Protein AF-A0A382U7S3-F1 (afdb_monomer)

Nearest PDB structures (foldseek):
  6rsx-assembly1_A  TM=4.995E-01  e=5.024E-12  Euglena gracilis
  5kjy-assembly1_A  TM=8.146E-01  e=6.725E-08  Homo sapiens
  6hq4-assembly1_B  TM=8.603E-01  e=7.233E-07  Bdellovibrio bacteriovorus HD100
  6hq3-assembly1_A  TM=8.824E-01  e=2.974E-06  Bdellovibrio bacteriovorus HD100
  7fcv-assembly1_D  TM=6.980E-01  e=2.084E-07  Arabidopsis thaliana

Foldseek 3Di:
DDDDDDDDDPPPPPDDDDDDPDDDDDDDDDDPVVVVVVVLVLLLVLQLVLQCVVVVLQADPVQVVDVVSVVVSSVLSNVLSPADWDKDAAFDWDAAFQAWLFWKKAWSAAKKWKWADDPPDIDTWEMEGHSDIPSLCCLQVVGTHRIIITTHHITTIGTGGSVSVNVSCVVRQCDDVVDDHLVNQLVVQLLQQCQAPVRHHPHHPVVSSSLSNQWDKDKDAAFDKDKLAPDPFQKKKTFNDLQQKWKDQPPDIGSPGPGRIPSVCSVDPDDDRTIMIGTHHTGIITIDTDDPPPD

Organism: NCBI:txid408172

Mean predicted aligned error: 10.6 Å

Solvent-accessible surface area (backbone atoms only — not comparable to full-atom values): 16697 Å² total; per-residue (Å²): 131,87,87,84,94,82,86,79,76,87,81,80,84,78,87,86,86,80,92,84,92,74,82,87,91,88,78,96,69,91,78,70,52,64,59,54,53,54,51,50,49,53,50,36,53,45,34,37,52,31,46,49,53,51,55,52,74,60,50,60,75,76,58,62,74,39,63,67,58,44,52,50,51,53,52,51,36,49,61,56,39,71,40,58,71,44,83,42,57,54,72,37,72,80,43,50,52,70,36,82,32,65,36,26,37,36,26,58,33,44,35,30,40,34,32,38,68,65,98,88,50,76,44,78,59,38,45,40,39,56,54,34,74,44,52,54,66,18,25,66,68,77,32,50,28,84,39,30,32,27,25,68,35,64,23,35,31,36,44,33,48,15,68,61,54,39,50,54,30,42,75,72,52,34,36,40,90,99,57,85,13,54,55,54,45,19,62,68,37,38,64,32,42,53,59,30,87,90,45,12,59,90,39,53,48,66,56,43,44,50,51,23,58,69,36,42,80,43,79,41,50,59,70,40,72,50,56,47,79,77,66,95,54,46,27,36,35,36,30,64,57,24,84,36,37,30,43,34,47,87,98,43,76,46,57,88,44,84,62,42,65,40,22,67,65,58,78,47,102,60,86,82,78,82,46,34,43,35,29,69,40,75,49,63,31,35,39,35,75,52,77,66,103,78,126

Radius of gyration: 24.85 Å; Cα contacts (8 Å, |Δi|>4): 520; chains: 1; bounding box: 55×60×89 Å

InterPro domains:
  IPR000595 Cyclic nucleotide-binding domain [PF00027] (89-168)
  IPR000595 Cyclic nucleotide-binding domain [PS50042] (64-168)
  IPR000595 Cyclic nucleotide-binding domain [cd00038] (84-168)
  IPR014710 RmlC-like jelly roll fold [G3DSA:2.60.120.10] (54-173)
  IPR018490 Cyclic nucleotide-binding domain superfamily [SSF51206] (51-168)

Structure (mmCIF, N/CA/C/O backbone):
data_AF-A0A382U7S3-F1
#
_entry.id   AF-A0A382U7S3-F1
#
loop_
_atom_site.group_PDB
_atom_site.id
_atom_site.type_symbol
_atom_site.label_atom_id
_atom_site.label_alt_id
_atom_site.label_comp_id
_atom_site.label_asym_id
_atom_site.label_entity_id
_atom_site.label_seq_id
_atom_site.pdbx_PDB_ins_code
_atom_site.Cartn_x
_atom_site.Cartn_y
_atom_site.Cartn_z
_atom_site.occupancy
_atom_site.B_iso_or_equiv
_atom_site.auth_seq_id
_atom_site.auth_comp_id
_atom_site.auth_asym_id
_atom_site.auth_atom_id
_atom_site.pdbx_PDB_model_num
ATOM 1 N N . ALA A 1 1 ? 3.724 36.747 54.466 1.00 35.62 1 ALA A N 1
ATOM 2 C CA . ALA A 1 1 ? 4.827 35.850 54.070 1.00 35.62 1 ALA A CA 1
ATOM 3 C C . ALA A 1 1 ? 4.423 34.450 54.527 1.00 35.62 1 ALA A C 1
ATOM 5 O O . ALA A 1 1 ? 4.195 34.295 55.716 1.00 35.62 1 ALA A O 1
ATOM 6 N N . HIS A 1 2 ? 3.994 33.530 53.647 1.00 31.41 2 HIS A N 1
ATOM 7 C CA . HIS A 1 2 ? 4.845 32.704 52.758 1.00 31.41 2 HIS A CA 1
ATOM 8 C C . HIS A 1 2 ? 5.973 32.074 53.591 1.00 31.41 2 HIS A C 1
ATOM 10 O O . HIS A 1 2 ? 6.706 32.814 54.231 1.00 31.41 2 HIS A O 1
ATOM 16 N N . ILE A 1 3 ? 6.168 30.759 53.693 1.00 31.80 3 ILE A N 1
ATOM 17 C CA . ILE A 1 3 ? 6.189 29.650 52.715 1.00 31.80 3 ILE A CA 1
ATOM 18 C C . ILE A 1 3 ? 6.005 28.346 53.572 1.00 31.80 3 ILE A C 1
ATOM 20 O O . ILE A 1 3 ? 6.075 28.434 54.791 1.00 31.80 3 ILE A O 1
ATOM 24 N N . ASN A 1 4 ? 5.743 27.123 53.103 1.00 27.47 4 ASN A N 1
ATOM 25 C CA . ASN A 1 4 ? 6.462 26.426 52.047 1.00 27.47 4 ASN A CA 1
ATOM 26 C C . ASN A 1 4 ? 5.702 25.196 51.526 1.00 27.47 4 ASN A C 1
ATOM 28 O O . ASN A 1 4 ? 5.016 24.510 52.277 1.00 27.47 4 ASN A O 1
ATOM 32 N N . ARG A 1 5 ? 5.818 24.972 50.215 1.00 36.88 5 ARG A N 1
ATOM 33 C CA . ARG A 1 5 ? 4.993 24.082 49.385 1.00 36.88 5 ARG A CA 1
ATOM 34 C C . ARG A 1 5 ? 5.849 22.966 48.778 1.00 36.88 5 ARG A C 1
ATOM 36 O O . ARG A 1 5 ? 5.730 22.671 47.597 1.00 36.88 5 ARG A O 1
ATOM 43 N N . GLU A 1 6 ? 6.714 22.375 49.591 1.00 40.88 6 GLU A N 1
ATOM 44 C CA . GLU A 1 6 ? 7.598 21.269 49.218 1.00 40.88 6 GLU A CA 1
ATOM 45 C C . GLU A 1 6 ? 7.589 20.259 50.363 1.00 40.88 6 GLU A C 1
ATOM 47 O O . GLU A 1 6 ? 8.219 20.495 51.384 1.00 40.88 6 GLU A O 1
ATOM 52 N N . HIS A 1 7 ? 6.754 19.225 50.230 1.00 35.81 7 HIS A N 1
ATOM 53 C CA . HIS A 1 7 ? 6.863 17.884 50.831 1.00 35.81 7 HIS A CA 1
ATOM 54 C C . HIS A 1 7 ? 5.531 17.148 50.627 1.00 35.81 7 HIS A C 1
ATOM 56 O O . HIS A 1 7 ? 4.827 16.802 51.573 1.00 35.81 7 HIS A O 1
ATOM 62 N N . LEU A 1 8 ? 5.155 16.943 49.363 1.00 36.44 8 LEU A N 1
ATOM 63 C CA . LEU A 1 8 ? 4.236 15.864 49.018 1.00 36.44 8 LEU A CA 1
ATOM 64 C C . LEU A 1 8 ? 5.058 14.823 48.274 1.00 36.44 8 LEU A C 1
ATOM 66 O O . LEU A 1 8 ? 5.514 15.049 47.157 1.00 36.44 8 LEU A O 1
ATOM 70 N N . GLU A 1 9 ? 5.311 13.742 48.999 1.00 34.84 9 GLU A N 1
ATOM 71 C CA . GLU A 1 9 ? 5.989 12.531 48.569 1.00 34.84 9 GLU A CA 1
ATOM 72 C C . GLU A 1 9 ? 5.282 11.938 47.343 1.00 34.84 9 GLU A C 1
ATOM 74 O O . GLU A 1 9 ? 4.070 11.725 47.323 1.00 34.84 9 GLU A O 1
ATOM 79 N N . GLU A 1 10 ? 6.072 11.675 46.309 1.00 34.41 10 GLU A N 1
ATOM 80 C CA . GLU A 1 10 ? 5.656 11.214 44.983 1.00 34.41 10 GLU A CA 1
ATOM 81 C C . GLU A 1 10 ? 5.444 9.682 44.928 1.00 34.41 10 GLU A C 1
ATOM 83 O O . GLU A 1 10 ? 5.383 9.090 43.856 1.00 34.41 10 GLU A O 1
ATOM 88 N N . GLU A 1 11 ? 5.290 9.021 46.083 1.00 34.06 11 GLU A N 1
ATOM 89 C CA . GLU A 1 11 ? 5.144 7.556 46.197 1.00 34.06 11 GLU A CA 1
ATOM 90 C C . GLU A 1 11 ? 3.697 7.067 46.415 1.00 34.06 11 GLU A C 1
ATOM 92 O O . GLU A 1 11 ? 3.460 5.872 46.569 1.00 34.06 11 GLU A O 1
ATOM 97 N N . ALA A 1 12 ? 2.689 7.944 46.345 1.00 31.67 12 ALA A N 1
ATOM 98 C CA . ALA A 1 12 ? 1.283 7.572 46.576 1.00 31.67 12 ALA A CA 1
ATOM 99 C C . ALA A 1 12 ? 0.350 7.740 45.356 1.00 31.67 12 ALA A C 1
ATOM 101 O O . ALA A 1 12 ? -0.859 7.891 45.524 1.00 31.67 12 ALA A O 1
ATOM 102 N N . THR A 1 13 ? 0.878 7.683 44.124 1.00 32.31 13 THR A N 1
ATOM 103 C CA . THR A 1 13 ? 0.053 7.713 42.887 1.00 32.31 13 THR A CA 1
ATOM 104 C C . THR A 1 13 ? 0.242 6.475 42.000 1.00 32.31 13 THR A C 1
ATOM 106 O O . THR A 1 13 ? -0.048 6.493 40.807 1.00 32.31 13 THR A O 1
ATOM 109 N N . VAL A 1 14 ? 0.699 5.361 42.576 1.00 37.59 14 VAL A N 1
ATOM 110 C CA . VAL A 1 14 ? 0.856 4.081 41.868 1.00 37.59 14 VAL A CA 1
ATOM 111 C C . VAL A 1 14 ? 0.237 2.966 42.706 1.00 37.59 14 VAL A C 1
ATOM 113 O O . VAL A 1 14 ? 0.972 2.221 43.330 1.00 37.59 14 VAL A O 1
ATOM 116 N N . LEU A 1 15 ? -1.103 2.861 42.762 1.00 32.75 15 LEU A N 1
ATOM 117 C CA . LEU A 1 15 ? -1.794 1.581 43.037 1.00 32.75 15 LEU A CA 1
ATOM 118 C C . LEU A 1 15 ? -3.339 1.609 42.913 1.00 32.75 15 LEU A C 1
ATOM 120 O O . LEU A 1 15 ? -4.023 0.980 43.709 1.00 32.75 15 LEU A O 1
ATOM 124 N N . VAL A 1 16 ? -3.950 2.293 41.938 1.00 30.59 16 VAL A N 1
ATOM 125 C CA . VAL A 1 16 ? -5.399 2.098 41.671 1.00 30.59 16 VAL A CA 1
ATOM 126 C C . VAL A 1 16 ? -5.677 2.150 40.168 1.00 30.59 16 VAL A C 1
ATOM 128 O O . VAL A 1 16 ? -6.296 3.074 39.655 1.00 30.59 16 VAL A O 1
ATOM 131 N N . GLY A 1 17 ? -5.151 1.173 39.431 1.00 32.50 17 GLY A N 1
ATOM 132 C CA . GLY A 1 17 ? -5.353 1.077 37.979 1.00 32.50 17 GLY A CA 1
ATOM 133 C C . GLY A 1 17 ? -5.391 -0.345 37.431 1.00 32.50 17 GLY A C 1
ATOM 134 O O . GLY A 1 17 ? -5.394 -0.532 36.220 1.00 32.50 17 GLY A O 1
ATOM 135 N N . GLN A 1 18 ? -5.410 -1.359 38.295 1.00 34.97 18 GLN A N 1
ATOM 136 C CA . GLN A 1 18 ? -5.522 -2.751 37.881 1.00 34.97 18 GLN A CA 1
ATOM 137 C C . GLN A 1 18 ? -6.557 -3.444 38.763 1.00 34.97 18 GLN A C 1
ATOM 139 O O . GLN A 1 18 ? -6.599 -3.215 39.966 1.00 34.97 18 GLN A O 1
ATOM 144 N N . VAL A 1 19 ? -7.368 -4.296 38.133 1.00 34.31 19 VAL A N 1
ATOM 145 C CA . VAL A 1 19 ? -8.498 -5.066 38.684 1.00 34.31 19 VAL A CA 1
ATOM 146 C C . VAL A 1 19 ? -9.863 -4.352 38.659 1.00 34.31 19 VAL A C 1
ATOM 148 O O . VAL A 1 19 ? -10.413 -3.996 39.692 1.00 34.31 19 VAL A O 1
ATOM 151 N N . ALA A 1 20 ? -10.445 -4.215 37.458 1.00 28.02 20 ALA A N 1
ATOM 152 C CA . ALA A 1 20 ? -11.882 -4.436 37.204 1.00 28.02 20 ALA A CA 1
ATOM 153 C C . ALA A 1 20 ? -12.189 -4.368 35.691 1.00 28.02 20 ALA A C 1
ATOM 155 O O . ALA A 1 20 ? -12.801 -3.421 35.210 1.00 28.02 20 ALA A O 1
ATOM 156 N N . PHE A 1 21 ? -11.773 -5.378 34.923 1.00 31.98 21 PHE A N 1
ATOM 157 C CA . PHE A 1 21 ? -12.364 -5.649 33.604 1.00 31.98 21 PHE A CA 1
ATOM 158 C C . PHE A 1 21 ? -12.802 -7.113 33.566 1.00 31.98 21 PHE A C 1
ATOM 160 O O . PHE A 1 21 ? -12.206 -7.972 32.927 1.00 31.98 21 PHE A O 1
ATOM 167 N N . ALA A 1 22 ? -13.825 -7.402 34.363 1.00 31.61 22 ALA A N 1
ATOM 168 C CA . ALA A 1 22 ? -14.571 -8.645 34.315 1.00 31.61 22 ALA A CA 1
ATOM 169 C C . ALA A 1 22 ? -16.038 -8.323 34.616 1.00 31.61 22 ALA A C 1
ATOM 171 O O . ALA A 1 22 ? -16.354 -7.865 35.709 1.00 31.61 22 ALA A O 1
ATOM 172 N N . GLY A 1 23 ? -16.916 -8.587 33.648 1.00 26.08 23 GLY A N 1
ATOM 173 C CA . GLY A 1 23 ? -18.343 -8.800 33.889 1.00 26.08 23 GLY A CA 1
ATOM 174 C C . GLY A 1 23 ? -19.236 -7.557 33.966 1.00 26.08 23 GLY A C 1
ATOM 175 O O . GLY A 1 23 ? -19.157 -6.760 34.889 1.00 26.08 23 GLY A O 1
ATOM 176 N N . SER A 1 24 ? -20.137 -7.477 32.987 1.00 38.12 24 SER A N 1
ATOM 177 C CA . SER A 1 24 ? -21.502 -6.935 33.002 1.00 38.12 24 SER A CA 1
ATOM 178 C C . SER A 1 24 ? -21.987 -5.989 34.118 1.00 38.12 24 SER A C 1
ATOM 180 O O . SER A 1 24 ? -22.013 -6.321 35.298 1.00 38.12 24 SER A O 1
ATOM 182 N N . ALA A 1 25 ? -22.665 -4.945 33.618 1.00 41.03 25 ALA A N 1
ATOM 183 C CA . ALA A 1 25 ? -23.774 -4.175 34.198 1.00 41.03 25 ALA A CA 1
ATOM 184 C C . ALA A 1 25 ? -23.445 -2.945 35.070 1.00 41.03 25 ALA A C 1
ATOM 186 O O . ALA A 1 25 ? -22.944 -3.070 36.184 1.00 41.03 25 ALA A O 1
ATOM 187 N N . ARG A 1 26 ? -23.845 -1.766 34.546 1.00 36.34 26 ARG A N 1
ATOM 188 C CA . ARG A 1 26 ? -24.319 -0.498 35.178 1.00 36.34 26 ARG A CA 1
ATOM 189 C C . ARG A 1 26 ? -24.210 0.604 34.104 1.00 36.34 26 ARG A C 1
ATOM 191 O O . ARG A 1 26 ? -23.173 0.678 33.466 1.00 36.34 26 ARG A O 1
ATOM 198 N N . ASN A 1 27 ? -25.133 1.516 33.798 1.00 36.72 27 ASN A N 1
ATOM 199 C CA . ASN A 1 27 ? -26.487 1.914 34.212 1.00 36.72 27 ASN A CA 1
ATOM 200 C C . ASN A 1 27 ? -26.996 2.812 33.052 1.00 36.72 27 ASN A C 1
ATOM 202 O O . ASN A 1 27 ? -26.239 3.635 32.555 1.00 36.72 27 ASN A O 1
ATOM 206 N N . LEU A 1 28 ? -28.170 2.590 32.457 1.00 45.38 28 LEU A N 1
ATOM 207 C CA . LEU A 1 28 ? -29.436 3.282 32.757 1.00 45.38 28 LEU A CA 1
ATOM 208 C C . LEU A 1 28 ? -29.327 4.786 33.105 1.00 45.38 28 LEU A C 1
ATOM 210 O O . LEU A 1 28 ? -29.390 5.169 34.270 1.00 45.38 28 LEU A O 1
ATOM 214 N N . SER A 1 29 ? -29.296 5.631 32.071 1.00 34.16 29 SER A N 1
ATOM 215 C CA . SER A 1 29 ? -29.902 6.973 32.065 1.00 34.16 29 SER A CA 1
ATOM 216 C C . SER A 1 29 ? -30.288 7.355 30.624 1.00 34.16 29 SER A C 1
ATOM 218 O O . SER A 1 29 ? -29.463 7.456 29.719 1.00 34.16 29 SER A O 1
ATOM 220 N N . GLY A 1 30 ? -31.597 7.441 30.375 1.00 45.03 30 GLY A N 1
ATOM 221 C CA . GLY A 1 30 ? -32.189 7.525 29.040 1.00 45.03 30 GLY A CA 1
ATOM 222 C C . GLY A 1 30 ? -32.220 8.939 28.460 1.00 45.03 30 GLY A C 1
ATOM 223 O O . GLY A 1 30 ? -32.598 9.884 29.146 1.00 45.03 30 GLY A O 1
ATOM 224 N N . SER A 1 31 ? -31.843 9.036 27.177 1.00 38.81 31 SER A N 1
ATOM 225 C CA . SER A 1 31 ? -32.324 9.952 26.110 1.00 38.81 31 SER A CA 1
ATOM 226 C C . SER A 1 31 ? -31.216 10.481 25.184 1.00 38.81 31 SER A C 1
ATOM 228 O O . SER A 1 31 ? -31.475 10.650 23.998 1.00 38.81 31 SER A O 1
ATOM 230 N N . GLN A 1 32 ? -29.964 10.616 25.642 1.00 43.03 32 GLN A N 1
ATOM 231 C CA . GLN A 1 32 ? -28.799 10.872 24.758 1.00 43.03 32 GLN A CA 1
ATOM 232 C C . GLN A 1 32 ? -28.025 9.601 24.372 1.00 43.03 32 GLN A C 1
ATOM 234 O O . GLN A 1 32 ? -27.322 9.547 23.364 1.00 43.03 32 GLN A O 1
ATOM 239 N N . VAL A 1 33 ? -28.219 8.550 25.159 1.00 43.44 33 VAL A N 1
ATOM 240 C CA . VAL A 1 33 ? -27.485 7.288 25.097 1.00 43.44 33 VAL A CA 1
ATOM 241 C C . VAL A 1 33 ? -27.883 6.433 23.878 1.00 43.44 33 VAL A C 1
ATOM 243 O O . VAL A 1 33 ? -27.044 5.763 23.284 1.00 43.44 33 VAL A O 1
ATOM 246 N N . GLY A 1 34 ? -29.136 6.529 23.415 1.00 39.28 34 GLY A N 1
ATOM 247 C CA . GLY A 1 34 ? -29.616 5.779 22.245 1.00 39.28 34 GLY A CA 1
ATOM 248 C C . GLY A 1 34 ? -28.959 6.193 20.923 1.00 39.28 34 GLY A C 1
ATOM 249 O O . GLY A 1 34 ? -28.699 5.343 20.078 1.00 39.28 34 GLY A O 1
ATOM 250 N N . ASN A 1 35 ? -28.630 7.480 20.759 1.00 48.97 35 ASN A N 1
ATOM 251 C CA . ASN A 1 35 ? -28.023 7.981 19.522 1.00 48.97 35 ASN A CA 1
ATOM 252 C C . ASN A 1 35 ? -26.515 7.685 19.466 1.00 48.97 35 ASN A C 1
ATOM 254 O O . ASN A 1 35 ? -25.982 7.367 18.406 1.00 48.97 35 ASN A O 1
ATOM 258 N N . GLN A 1 36 ? -25.832 7.723 20.617 1.00 51.66 36 GLN A N 1
ATOM 259 C CA . GLN A 1 36 ? -24.422 7.338 20.724 1.00 51.66 36 GLN A CA 1
ATOM 260 C C . GLN A 1 36 ? -24.222 5.835 20.511 1.00 51.66 36 GLN A C 1
ATOM 262 O O . GLN A 1 36 ? -23.324 5.467 19.759 1.00 51.66 36 GLN A O 1
ATOM 267 N N . TYR A 1 37 ? -25.081 4.973 21.073 1.00 56.84 37 TYR A N 1
ATOM 268 C CA . TYR A 1 37 ? -25.014 3.530 20.808 1.00 56.84 37 TYR A CA 1
ATOM 269 C C . TYR A 1 37 ? -25.336 3.186 19.352 1.00 56.84 37 TYR A C 1
ATOM 271 O O . TYR A 1 37 ? -24.592 2.423 18.747 1.00 56.84 37 TYR A O 1
ATOM 279 N N . ALA A 1 38 ? -26.370 3.792 18.757 1.00 63.34 38 ALA A N 1
ATOM 280 C CA . ALA A 1 38 ? -26.697 3.569 17.346 1.00 63.34 38 ALA A CA 1
ATOM 281 C C . ALA A 1 38 ? -25.573 4.039 16.405 1.00 63.34 38 ALA A C 1
ATOM 283 O O . ALA A 1 38 ? -25.224 3.352 15.450 1.00 63.34 38 ALA A O 1
ATOM 284 N N . THR A 1 39 ? -24.961 5.191 16.693 1.00 62.72 39 THR A N 1
ATOM 285 C CA . THR A 1 39 ? -23.848 5.726 15.894 1.00 62.72 39 THR A CA 1
ATOM 286 C C . THR A 1 39 ? -22.572 4.894 16.065 1.00 62.72 39 THR A C 1
ATOM 288 O O . THR A 1 39 ? -21.873 4.633 15.086 1.00 62.72 39 THR A O 1
ATOM 291 N N . HIS A 1 40 ? -22.277 4.447 17.290 1.00 66.31 40 HIS A N 1
ATOM 292 C CA . HIS A 1 40 ? -21.153 3.553 17.571 1.00 66.31 40 HIS A CA 1
ATOM 293 C C . HIS A 1 40 ? -21.309 2.217 16.834 1.00 66.31 40 HIS A C 1
ATOM 295 O O . HIS A 1 40 ? -20.354 1.744 16.221 1.00 66.31 40 HIS A O 1
ATOM 301 N N . ASP A 1 41 ? -22.524 1.666 16.801 1.00 81.06 41 ASP A N 1
ATOM 302 C CA . ASP A 1 41 ? -22.834 0.436 16.069 1.00 81.06 41 ASP A CA 1
ATOM 303 C C . ASP A 1 41 ? -22.644 0.614 14.549 1.00 81.06 41 ASP A C 1
ATOM 305 O O . ASP A 1 41 ? -22.005 -0.215 13.904 1.00 81.06 41 ASP A O 1
ATOM 309 N N . ILE A 1 42 ? -23.055 1.752 13.970 1.00 90.44 42 ILE A N 1
ATOM 310 C CA . ILE A 1 42 ? -22.829 2.047 12.540 1.00 90.44 42 ILE A CA 1
ATOM 311 C C . ILE A 1 42 ? -21.333 2.101 12.199 1.00 90.44 42 ILE A C 1
ATOM 313 O O . ILE A 1 42 ? -20.905 1.508 11.203 1.00 90.44 42 ILE A O 1
ATOM 317 N N . TYR A 1 43 ? -20.519 2.813 12.986 1.00 93.06 43 TYR A N 1
ATOM 318 C CA . TYR A 1 43 ? -19.082 2.903 12.707 1.00 93.06 43 TYR A CA 1
ATOM 319 C C . TYR A 1 43 ? -18.373 1.571 12.920 1.00 93.06 43 TYR A C 1
ATOM 321 O O . TYR A 1 43 ? -17.504 1.216 12.124 1.00 93.06 43 TYR A O 1
ATOM 329 N N . ARG A 1 44 ? -18.790 0.797 13.923 1.00 94.12 44 ARG A N 1
ATOM 330 C CA . ARG A 1 44 ? -18.289 -0.559 14.137 1.00 94.12 44 ARG A CA 1
ATOM 331 C C . ARG A 1 44 ? -18.638 -1.481 12.967 1.00 94.12 44 ARG A C 1
ATOM 333 O O . ARG A 1 44 ? -17.760 -2.168 12.453 1.00 94.12 44 ARG A O 1
ATOM 340 N N . GLN A 1 45 ? -19.878 -1.461 12.481 1.00 95.50 45 GLN A N 1
ATOM 341 C CA . GLN A 1 45 ? -20.296 -2.247 11.313 1.00 95.50 45 GLN A CA 1
ATOM 342 C C . GLN A 1 45 ? -19.514 -1.865 10.050 1.00 95.50 45 GLN A C 1
ATOM 344 O O . GLN A 1 45 ? -19.068 -2.742 9.308 1.00 95.50 45 GLN A O 1
ATOM 349 N N . ARG A 1 46 ? -19.279 -0.564 9.830 1.00 96.75 46 ARG A N 1
ATOM 350 C CA . ARG A 1 46 ? -18.413 -0.090 8.739 1.00 96.75 46 ARG A CA 1
ATOM 351 C C . ARG A 1 46 ? -16.978 -0.576 8.897 1.00 96.75 46 ARG A C 1
ATOM 353 O O . ARG A 1 46 ? -16.396 -1.037 7.923 1.00 96.75 46 ARG A O 1
ATOM 360 N N . ALA A 1 47 ? -16.427 -0.511 10.106 1.00 97.62 47 ALA A N 1
ATOM 361 C CA . ALA A 1 47 ? -15.086 -1.000 10.390 1.00 97.62 47 ALA A CA 1
ATOM 362 C C . ALA A 1 47 ? -14.957 -2.506 10.114 1.00 97.62 47 ALA A C 1
ATOM 364 O O . ALA A 1 47 ? -13.994 -2.913 9.472 1.00 97.62 47 ALA A O 1
ATOM 365 N N . ILE A 1 48 ? -15.950 -3.315 10.505 1.00 98.00 48 ILE A N 1
ATOM 366 C CA . ILE A 1 48 ? -16.014 -4.748 10.167 1.00 98.00 48 ILE A CA 1
ATOM 367 C C . ILE A 1 48 ? -16.009 -4.947 8.650 1.00 98.00 48 ILE A C 1
ATOM 369 O O . ILE A 1 48 ? -15.243 -5.769 8.154 1.00 98.00 48 ILE A O 1
ATOM 373 N N . SER A 1 49 ? -16.836 -4.198 7.912 1.00 97.56 49 SER A N 1
ATOM 374 C CA . SER A 1 49 ? -16.881 -4.294 6.448 1.00 97.56 49 SER A CA 1
ATOM 375 C C . SER A 1 49 ? -15.529 -3.951 5.826 1.00 97.56 49 SER A C 1
ATOM 377 O O . SER A 1 49 ? -15.005 -4.731 5.042 1.00 97.56 49 SER A O 1
ATOM 379 N N . PHE A 1 50 ? -14.919 -2.833 6.221 1.00 97.38 50 PHE A N 1
ATOM 380 C CA . PHE A 1 50 ? -13.633 -2.411 5.670 1.00 97.38 50 PHE A CA 1
ATOM 381 C C . PHE A 1 50 ? -12.484 -3.337 6.044 1.00 97.38 50 PHE A C 1
ATOM 383 O O . PHE A 1 50 ? -11.635 -3.609 5.203 1.00 97.38 50 PHE A O 1
ATOM 390 N N . LEU A 1 51 ? -12.451 -3.856 7.271 1.00 97.75 51 LEU A N 1
ATOM 391 C CA . LEU A 1 51 ? -11.462 -4.855 7.664 1.00 97.75 51 LEU A CA 1
ATOM 392 C C . LEU A 1 51 ? -11.655 -6.156 6.891 1.00 97.75 51 LEU A C 1
ATOM 394 O O . LEU A 1 51 ? -10.668 -6.735 6.446 1.00 97.75 51 LEU A O 1
ATOM 398 N N . ARG A 1 52 ? -12.900 -6.595 6.677 1.00 96.56 52 ARG A N 1
ATOM 399 C CA . ARG A 1 52 ? -13.193 -7.753 5.830 1.00 96.56 52 ARG A CA 1
ATOM 400 C C . ARG A 1 52 ? -12.686 -7.537 4.415 1.00 96.56 52 ARG A C 1
ATOM 402 O O . ARG A 1 52 ? -11.958 -8.392 3.919 1.00 96.56 52 ARG A O 1
ATOM 409 N N . ASP A 1 53 ? -13.026 -6.413 3.799 1.00 94.38 53 ASP A N 1
ATOM 410 C CA . ASP A 1 53 ? -12.611 -6.103 2.434 1.00 94.38 53 ASP A CA 1
ATOM 411 C C . ASP A 1 53 ? -11.084 -6.009 2.347 1.00 94.38 53 ASP A C 1
ATOM 413 O O . ASP A 1 53 ? -10.471 -6.632 1.485 1.00 94.38 53 ASP A O 1
ATOM 417 N N . TYR A 1 54 ? -10.446 -5.283 3.267 1.00 94.81 54 TYR A N 1
ATOM 418 C CA . TYR A 1 54 ? -8.993 -5.131 3.317 1.00 94.81 54 TYR A CA 1
ATOM 419 C C . TYR A 1 54 ? -8.284 -6.479 3.463 1.00 94.81 54 TYR A C 1
ATOM 421 O O . TYR A 1 54 ? -7.448 -6.819 2.633 1.00 94.81 54 TYR A O 1
ATOM 429 N N . MET A 1 55 ? -8.645 -7.270 4.476 1.00 94.62 55 MET A N 1
ATOM 430 C CA . MET A 1 55 ? -7.993 -8.550 4.753 1.00 94.62 55 MET A CA 1
ATOM 431 C C . MET A 1 55 ? -8.248 -9.561 3.637 1.00 94.62 55 MET A C 1
ATOM 433 O O . MET A 1 55 ? -7.331 -10.277 3.253 1.00 94.62 55 MET A O 1
ATOM 437 N N . SER A 1 56 ? -9.462 -9.594 3.080 1.00 91.94 56 SER A N 1
ATOM 438 C CA . SER A 1 56 ? -9.787 -10.536 2.004 1.00 91.94 56 SER A CA 1
ATOM 439 C C . SER A 1 56 ? -9.042 -10.208 0.717 1.00 91.94 56 SER A C 1
ATOM 441 O O . SER A 1 56 ? -8.550 -11.116 0.065 1.00 91.94 56 SER A O 1
ATOM 443 N N . ASN A 1 57 ? -8.865 -8.921 0.394 1.00 90.50 57 ASN A N 1
ATOM 444 C CA . ASN A 1 57 ? -8.060 -8.515 -0.760 1.00 90.50 57 ASN A CA 1
ATOM 445 C C . ASN A 1 57 ? -6.577 -8.909 -0.625 1.00 90.50 57 ASN A C 1
ATOM 447 O O . ASN A 1 57 ? -5.886 -8.956 -1.635 1.00 90.50 57 ASN A O 1
ATOM 451 N N . LEU A 1 58 ? -6.074 -9.171 0.586 1.00 92.06 58 LEU A N 1
ATOM 452 C CA . LEU A 1 58 ? -4.683 -9.571 0.836 1.00 92.06 58 LEU A CA 1
ATOM 453 C C . LEU A 1 58 ? -4.473 -11.092 0.829 1.00 92.06 58 LEU A C 1
ATOM 455 O O . LEU A 1 58 ? -3.335 -11.548 0.942 1.00 92.06 58 LEU A O 1
ATOM 459 N N . LEU A 1 59 ? -5.545 -11.875 0.729 1.00 91.31 59 LEU A N 1
ATOM 460 C CA . LEU A 1 59 ? -5.510 -13.333 0.778 1.00 91.31 59 LEU A CA 1
ATOM 461 C C . LEU A 1 59 ? -5.839 -13.910 -0.601 1.00 91.31 59 LEU A C 1
ATOM 463 O O . LEU A 1 59 ? -6.605 -13.330 -1.361 1.00 91.31 59 LEU A O 1
ATOM 467 N N . GLU A 1 60 ? -5.240 -15.052 -0.926 1.00 87.31 60 GLU A N 1
ATOM 468 C CA . GLU A 1 60 ? -5.523 -15.776 -2.171 1.00 87.31 60 GLU A CA 1
ATOM 469 C C . GLU A 1 60 ? -6.884 -16.482 -2.099 1.00 87.31 60 GLU A C 1
ATOM 471 O O . GLU A 1 60 ? -7.296 -16.914 -1.024 1.00 87.31 60 GLU A O 1
ATOM 476 N N . ASP A 1 61 ? -7.541 -16.709 -3.240 1.00 86.00 61 ASP A N 1
ATOM 477 C CA . ASP A 1 61 ? -8.833 -17.418 -3.296 1.00 86.00 61 ASP A CA 1
ATOM 478 C C . ASP A 1 61 ? -8.777 -18.814 -2.653 1.00 86.00 61 ASP A C 1
ATOM 480 O O . ASP A 1 61 ? -9.731 -19.264 -2.014 1.00 86.00 61 ASP A O 1
ATOM 484 N N . SER A 1 62 ? -7.619 -19.476 -2.749 1.00 86.88 62 SER A N 1
ATOM 485 C CA . SER A 1 62 ? -7.343 -20.774 -2.122 1.00 86.88 62 SER A CA 1
ATOM 486 C C . SER A 1 62 ? -7.529 -20.760 -0.598 1.00 86.88 62 SER A C 1
ATOM 488 O O . SER A 1 62 ? -7.883 -21.784 -0.014 1.00 86.88 62 SER A O 1
ATOM 490 N N . PHE A 1 63 ? -7.353 -19.602 0.049 1.00 90.56 63 PHE A N 1
ATOM 491 C CA . PHE A 1 63 ? -7.588 -19.416 1.479 1.00 90.56 63 PHE A CA 1
ATOM 492 C C . PHE A 1 63 ? -9.054 -19.660 1.855 1.00 90.56 63 PHE A C 1
ATOM 494 O O . PHE A 1 63 ? -9.336 -20.246 2.900 1.00 90.56 63 PHE A O 1
ATOM 501 N N . PHE A 1 64 ? -9.985 -19.224 1.003 1.00 88.44 64 PHE A N 1
ATOM 502 C CA . PHE A 1 64 ? -11.424 -19.263 1.270 1.00 88.44 64 PHE A CA 1
ATOM 503 C C . PHE A 1 64 ? -12.074 -20.609 0.938 1.00 88.44 64 PHE A C 1
ATOM 505 O O . PHE A 1 64 ? -13.240 -20.819 1.268 1.00 88.44 64 PHE A O 1
ATOM 512 N N . ALA A 1 65 ? -11.326 -21.540 0.338 1.00 90.12 65 ALA A N 1
ATOM 513 C CA . ALA A 1 65 ? -11.776 -22.917 0.149 1.00 90.12 65 ALA A CA 1
ATOM 514 C C . ALA A 1 65 ? -11.888 -23.689 1.481 1.00 90.12 65 ALA A C 1
ATOM 516 O O . ALA A 1 65 ? -12.636 -24.662 1.569 1.00 90.12 65 ALA A O 1
ATOM 517 N N . ASP A 1 66 ? -11.171 -23.252 2.522 1.00 92.00 66 ASP A N 1
ATOM 518 C CA . ASP A 1 66 ? -11.264 -23.790 3.880 1.00 92.00 66 ASP A CA 1
ATOM 519 C C . ASP A 1 66 ? -12.232 -22.944 4.723 1.00 92.00 66 ASP A C 1
ATOM 521 O O . ASP A 1 66 ? -11.910 -21.839 5.176 1.00 92.00 66 ASP A O 1
ATOM 525 N N . SER A 1 67 ? -13.432 -23.480 4.963 1.00 89.56 67 SER A N 1
ATOM 526 C CA . SER A 1 67 ? -14.483 -22.780 5.708 1.00 89.56 67 SER A CA 1
ATOM 527 C C . SER A 1 67 ? -14.082 -22.457 7.148 1.00 89.56 67 SER A C 1
ATOM 529 O O . SER A 1 67 ? -14.475 -21.414 7.666 1.00 89.56 67 SER A O 1
ATOM 531 N N . ILE A 1 68 ? -13.264 -23.300 7.791 1.00 90.94 68 ILE A N 1
ATOM 532 C CA . ILE A 1 68 ? -12.822 -23.080 9.175 1.00 90.94 68 ILE A CA 1
ATOM 533 C C . ILE A 1 68 ? -11.891 -21.869 9.222 1.00 90.94 68 ILE A C 1
ATOM 535 O O . ILE A 1 68 ? -12.030 -21.005 10.090 1.00 90.94 68 ILE A O 1
ATOM 539 N N . ARG A 1 69 ? -10.962 -21.765 8.267 1.00 92.88 69 ARG A N 1
ATOM 540 C CA . ARG A 1 69 ? -10.061 -20.606 8.175 1.00 92.88 69 ARG A CA 1
ATOM 541 C C . ARG A 1 69 ? -10.810 -19.320 7.851 1.00 92.88 69 ARG A C 1
ATOM 543 O O . ARG A 1 69 ? -10.487 -18.275 8.420 1.00 92.88 69 ARG A O 1
ATOM 550 N N . ALA A 1 70 ? -11.819 -19.393 6.986 1.00 92.25 70 ALA A N 1
ATOM 551 C CA . ALA A 1 70 ? -12.674 -18.253 6.676 1.00 92.25 70 ALA A CA 1
ATOM 552 C C . ALA A 1 70 ? -13.465 -17.776 7.911 1.00 92.25 70 ALA A C 1
ATOM 554 O O . ALA A 1 70 ? -13.496 -16.577 8.193 1.00 92.25 70 ALA A O 1
ATOM 555 N N . GLU A 1 71 ? -14.044 -18.695 8.689 1.00 94.38 71 GLU A N 1
ATOM 556 C CA . GLU A 1 71 ? -14.736 -18.375 9.946 1.00 94.38 71 GLU A CA 1
ATOM 557 C C . GLU A 1 71 ? -13.789 -17.774 10.993 1.00 94.38 71 GLU A C 1
ATOM 559 O O . GLU A 1 71 ? -14.119 -16.765 11.622 1.00 94.38 71 GLU A O 1
ATOM 564 N N . GLN A 1 72 ? -12.581 -18.330 11.135 1.00 96.00 72 GLN A N 1
ATOM 565 C CA . GLN A 1 72 ? -11.548 -17.774 12.012 1.00 96.00 72 GLN A CA 1
ATOM 566 C C . GLN A 1 72 ? -11.194 -16.339 11.619 1.00 96.00 72 GLN A C 1
ATOM 568 O O . GLN A 1 72 ? -11.142 -15.464 12.484 1.00 96.00 72 GLN A O 1
ATOM 573 N N . LEU A 1 73 ? -10.998 -16.067 10.325 1.00 96.00 73 LEU A N 1
ATOM 574 C CA . LEU A 1 73 ? -10.737 -14.712 9.842 1.00 96.00 73 LEU A CA 1
ATOM 575 C C . LEU A 1 73 ? -11.868 -13.750 10.231 1.00 96.00 73 LEU A C 1
ATOM 577 O O . LEU A 1 73 ? -11.587 -12.656 10.718 1.00 96.00 73 LEU A O 1
ATOM 581 N N . GLN A 1 74 ? -13.135 -14.155 10.086 1.00 95.81 74 GLN A N 1
ATOM 582 C CA . GLN A 1 74 ? -14.274 -13.325 10.503 1.00 95.81 74 GLN A CA 1
ATOM 583 C C . GLN A 1 74 ? -14.282 -13.050 12.012 1.00 95.81 74 GLN A C 1
ATOM 585 O O . GLN A 1 74 ? -14.554 -11.918 12.419 1.00 95.81 74 GLN A O 1
ATOM 590 N N . ALA A 1 75 ? -13.944 -14.040 12.843 1.00 96.94 75 ALA A N 1
ATOM 591 C CA . ALA A 1 75 ? -13.838 -13.845 14.288 1.00 96.94 75 ALA A CA 1
ATOM 592 C C . ALA A 1 75 ? -12.742 -12.824 14.642 1.00 96.94 75 ALA A C 1
ATOM 594 O O . ALA A 1 75 ? -12.990 -11.891 15.408 1.00 96.94 75 ALA A O 1
ATOM 595 N N . TYR A 1 76 ? -11.559 -12.935 14.026 1.00 97.94 76 TYR A N 1
ATOM 596 C CA . TYR A 1 76 ? -10.472 -11.975 14.230 1.00 97.94 76 TYR A CA 1
ATOM 597 C C . TYR A 1 76 ? -10.807 -10.577 13.702 1.00 97.94 76 TYR A C 1
ATOM 599 O O . TYR A 1 76 ? -10.456 -9.596 14.352 1.00 97.94 76 TYR A O 1
ATOM 607 N N . ILE A 1 77 ? -11.532 -10.453 12.587 1.00 98.06 77 ILE A N 1
ATOM 608 C CA . ILE A 1 77 ? -12.056 -9.159 12.118 1.00 98.06 77 ILE A CA 1
ATOM 609 C C . ILE A 1 77 ? -12.951 -8.517 13.186 1.00 98.06 77 ILE A C 1
ATOM 611 O O . ILE A 1 77 ? -12.826 -7.319 13.434 1.00 98.06 77 ILE A O 1
ATOM 615 N N . GLY A 1 78 ? -13.811 -9.301 13.844 1.00 96.75 78 GLY A N 1
ATOM 616 C CA . GLY A 1 78 ? -14.623 -8.828 14.967 1.00 96.75 78 GLY A CA 1
ATOM 617 C C . GLY A 1 78 ? -13.768 -8.264 16.105 1.00 96.75 78 GLY A C 1
ATOM 618 O O . GLY A 1 78 ? -13.990 -7.134 16.529 1.00 96.75 78 GLY A O 1
ATOM 619 N N . ILE A 1 79 ? -12.734 -9.005 16.518 1.00 97.38 79 ILE A N 1
ATOM 620 C CA . ILE A 1 79 ? -11.791 -8.585 17.571 1.00 97.38 79 ILE A CA 1
ATOM 621 C C . ILE A 1 79 ? -11.055 -7.294 17.180 1.00 97.38 79 ILE A C 1
ATOM 623 O O . ILE A 1 79 ? -10.899 -6.387 17.997 1.00 97.38 79 ILE A O 1
ATOM 627 N N . LEU A 1 80 ? -10.605 -7.181 15.927 1.00 98.00 80 LEU A N 1
ATOM 628 C CA . LEU A 1 80 ? -9.953 -5.971 15.423 1.00 98.00 80 LEU A CA 1
ATOM 629 C C . LEU A 1 80 ? -10.913 -4.769 15.421 1.00 98.00 80 LEU A C 1
ATOM 631 O O . LEU A 1 80 ? -10.504 -3.664 15.778 1.00 98.00 80 LEU A O 1
ATOM 635 N N . ALA A 1 81 ? -12.179 -4.977 15.057 1.00 97.06 81 ALA A N 1
ATOM 636 C CA . ALA A 1 81 ? -13.192 -3.926 14.995 1.00 97.06 81 ALA A CA 1
ATOM 637 C C . ALA A 1 81 ? -13.694 -3.452 16.371 1.00 97.06 81 ALA A C 1
ATOM 639 O O . ALA A 1 81 ? -14.272 -2.371 16.452 1.00 97.06 81 ALA A O 1
ATOM 640 N N . ASP A 1 82 ? -13.456 -4.223 17.436 1.00 95.19 82 ASP A N 1
ATOM 641 C CA . ASP A 1 82 ? -13.820 -3.878 18.820 1.00 95.19 82 ASP A CA 1
ATOM 642 C C . ASP A 1 82 ? -12.858 -2.884 19.493 1.00 95.19 82 ASP A C 1
ATOM 644 O O . ASP A 1 82 ? -13.034 -2.534 20.661 1.00 95.19 82 ASP A O 1
ATOM 648 N N . ASN A 1 83 ? -11.845 -2.401 18.770 1.00 96.69 83 ASN A N 1
ATOM 649 C CA . ASN A 1 83 ? -10.932 -1.379 19.275 1.00 96.69 83 ASN A CA 1
ATOM 650 C C . ASN A 1 83 ? -11.523 0.044 19.187 1.00 96.69 83 ASN A C 1
ATOM 652 O O . ASN A 1 83 ? -12.582 0.286 18.609 1.00 96.69 83 ASN A O 1
ATOM 656 N N . GLU A 1 84 ? -10.824 1.014 19.785 1.00 94.06 84 GLU A N 1
ATOM 657 C CA . GLU A 1 84 ? -11.287 2.399 19.886 1.00 94.06 84 GLU A CA 1
ATOM 658 C C . GLU A 1 84 ? -11.478 3.050 18.505 1.00 94.06 84 GLU A C 1
ATOM 660 O O . GLU A 1 84 ? -10.560 3.087 17.681 1.00 94.06 84 GLU A O 1
ATOM 665 N N . ILE A 1 85 ? -12.659 3.633 18.275 1.00 97.00 85 ILE A N 1
ATOM 666 C CA . ILE A 1 85 ? -12.928 4.508 17.129 1.00 97.00 85 ILE A CA 1
ATOM 667 C C . ILE A 1 85 ? -12.877 5.959 17.603 1.00 97.00 85 ILE A C 1
ATOM 669 O O . ILE A 1 85 ? -13.741 6.408 18.358 1.00 97.00 85 ILE A O 1
ATOM 673 N N . ARG A 1 86 ? -11.880 6.706 17.129 1.00 96.62 86 ARG A N 1
ATOM 674 C CA . ARG A 1 86 ? -11.644 8.104 17.505 1.00 96.62 86 ARG A CA 1
ATOM 675 C C . ARG A 1 86 ? -12.143 9.063 16.439 1.00 96.62 86 ARG A C 1
ATOM 677 O O . ARG A 1 86 ? -11.903 8.856 15.252 1.00 96.62 86 ARG A O 1
ATOM 684 N N . LEU A 1 87 ? -12.777 10.148 16.878 1.00 97.56 87 LEU A N 1
ATOM 685 C CA . LEU A 1 87 ? -13.091 11.294 16.030 1.00 97.56 87 LEU A CA 1
ATOM 686 C C . LEU A 1 87 ? -11.893 12.247 15.978 1.00 97.56 87 LEU A C 1
ATOM 688 O O . LEU A 1 87 ? -11.451 12.759 17.007 1.00 97.56 87 LEU A O 1
ATOM 692 N N . ILE A 1 88 ? -11.412 12.522 14.772 1.00 98.06 88 ILE A N 1
ATOM 693 C CA . ILE A 1 88 ? -10.361 13.494 14.483 1.00 98.06 88 ILE A CA 1
ATOM 694 C C . ILE A 1 88 ? -10.997 14.722 13.828 1.00 98.06 88 ILE A C 1
ATOM 696 O O . ILE A 1 88 ? -11.779 14.611 12.881 1.00 98.06 88 ILE A O 1
ATOM 700 N N . GLN A 1 89 ? -10.674 15.897 14.366 1.00 98.06 89 GLN A N 1
ATOM 701 C CA . GLN A 1 89 ? -11.146 17.187 13.863 1.00 98.06 89 GLN A CA 1
ATOM 702 C C . GLN A 1 89 ? -10.438 17.543 12.551 1.00 98.06 89 GLN A C 1
ATOM 704 O O . GLN A 1 89 ? -9.259 17.221 12.429 1.00 98.06 89 GLN A O 1
ATOM 709 N N . PRO A 1 90 ? -11.078 18.268 11.616 1.00 98.00 90 PRO A N 1
ATOM 710 C CA . PRO A 1 90 ? -10.435 18.726 10.387 1.00 98.00 90 PRO A CA 1
ATOM 711 C C . PRO A 1 90 ? -9.080 19.398 10.630 1.00 98.00 90 PRO A C 1
ATOM 713 O O . PRO A 1 90 ? -8.876 20.075 11.636 1.00 98.00 90 PRO A O 1
ATOM 716 N N . GLN A 1 91 ? -8.155 19.230 9.683 1.00 96.50 91 GLN A N 1
ATOM 717 C CA . GLN A 1 91 ? -6.807 19.812 9.709 1.00 96.50 91 GLN A CA 1
ATOM 718 C C . GLN A 1 91 ? -5.941 19.413 10.920 1.00 96.50 91 GLN A C 1
ATOM 720 O O . GLN A 1 91 ? -4.899 20.025 11.162 1.00 96.50 91 GLN A O 1
ATOM 725 N N . THR A 1 92 ? -6.308 18.355 11.648 1.00 96.88 92 THR A N 1
ATOM 726 C CA . THR A 1 92 ? -5.557 17.874 12.811 1.00 96.88 92 THR A CA 1
ATOM 727 C C . THR A 1 92 ? -4.557 16.786 12.405 1.00 96.88 92 THR A C 1
ATOM 729 O O . THR A 1 92 ? -4.949 15.793 11.783 1.00 96.88 92 THR A O 1
ATOM 732 N N . PRO A 1 93 ? -3.257 16.934 12.725 1.00 95.00 93 PRO A N 1
ATOM 733 C CA . PRO A 1 93 ? -2.300 15.845 12.583 1.00 95.00 93 PRO A CA 1
ATOM 734 C C . PRO A 1 93 ? -2.597 14.768 13.630 1.00 95.00 93 PRO A C 1
ATOM 736 O O . PRO A 1 93 ? -2.741 15.073 14.812 1.00 95.00 93 PRO A O 1
ATOM 739 N N . PHE A 1 94 ? -2.691 13.511 13.203 1.00 95.88 94 PHE A N 1
ATOM 740 C CA . PHE A 1 94 ? -2.991 12.384 14.101 1.00 95.88 94 PHE A CA 1
ATOM 741 C C . PHE A 1 94 ? -2.016 11.210 13.966 1.00 95.88 94 PHE A C 1
ATOM 743 O O . PHE A 1 94 ? -2.057 10.289 14.776 1.00 95.88 94 PHE A O 1
ATOM 750 N N . LEU A 1 95 ? -1.118 11.260 12.980 1.00 96.31 95 LEU A N 1
ATOM 751 C CA . LEU A 1 95 ? 0.121 10.489 12.948 1.00 96.31 95 LEU A CA 1
ATOM 752 C C . LEU A 1 95 ? 1.249 11.454 12.597 1.00 96.31 95 LEU A C 1
ATOM 754 O O . LEU A 1 95 ? 1.108 12.245 11.661 1.00 96.31 95 LEU A O 1
ATOM 758 N N . LYS A 1 96 ? 2.365 11.388 13.316 1.00 94.88 96 LYS A N 1
ATOM 759 C CA . LYS A 1 96 ? 3.522 12.243 13.064 1.00 94.88 96 LYS A CA 1
ATOM 760 C C . LYS A 1 96 ? 4.732 11.392 12.715 1.00 94.88 96 LYS A C 1
ATOM 762 O O . LYS A 1 96 ? 4.942 10.345 13.323 1.00 94.88 96 LYS A O 1
ATOM 767 N N . LYS A 1 97 ? 5.524 11.848 11.746 1.00 93.50 97 LYS A N 1
ATOM 768 C CA . LYS A 1 97 ? 6.796 11.217 11.379 1.00 93.50 97 LYS A CA 1
ATOM 769 C C . LYS A 1 97 ? 7.708 11.125 12.612 1.00 93.50 97 LYS A C 1
ATOM 771 O O . LYS A 1 97 ? 7.663 11.991 13.483 1.00 93.50 97 LYS A O 1
ATOM 776 N N . ASP A 1 98 ? 8.494 10.055 12.672 1.00 94.31 98 ASP A N 1
ATOM 777 C CA . ASP A 1 98 ? 9.451 9.712 13.731 1.00 94.31 98 ASP A CA 1
ATOM 778 C C . ASP A 1 98 ? 8.836 9.347 15.098 1.00 94.31 98 ASP A C 1
ATOM 780 O O . ASP A 1 98 ? 9.554 8.907 15.995 1.00 94.31 98 ASP A O 1
ATOM 784 N N . GLU A 1 99 ? 7.510 9.430 15.265 1.00 95.19 99 GLU A N 1
ATOM 785 C CA . GLU A 1 99 ? 6.840 8.899 16.457 1.00 95.19 99 GLU A CA 1
ATOM 786 C C . GLU A 1 99 ? 6.804 7.366 16.464 1.00 95.19 99 GLU A C 1
ATOM 788 O O . GLU A 1 99 ? 6.943 6.691 15.438 1.00 95.19 99 GLU A O 1
ATOM 793 N N . LYS A 1 100 ? 6.590 6.797 17.652 1.00 96.94 100 LYS A N 1
ATOM 794 C CA . LYS A 1 100 ? 6.464 5.353 17.845 1.00 96.94 100 LYS A CA 1
ATOM 795 C C . LYS A 1 100 ? 5.202 4.810 17.160 1.00 96.94 100 LYS A C 1
ATOM 797 O O . LYS A 1 100 ? 4.133 5.420 17.188 1.00 96.94 100 LYS A O 1
ATOM 802 N N . SER A 1 101 ? 5.320 3.629 16.561 1.00 97.12 101 SER A N 1
ATOM 803 C CA . SER A 1 101 ? 4.234 2.980 15.818 1.00 97.12 101 SER A CA 1
ATOM 804 C C . SER A 1 101 ? 3.458 1.975 16.675 1.00 97.12 101 SER A C 1
ATOM 806 O O . SER A 1 101 ? 3.510 0.775 16.430 1.00 97.12 101 SER A O 1
ATOM 808 N N . ASP A 1 102 ? 2.731 2.463 17.682 1.00 97.06 102 ASP A N 1
ATOM 809 C CA . ASP A 1 102 ? 2.028 1.608 18.661 1.00 97.06 102 ASP A CA 1
ATOM 810 C C . ASP A 1 102 ? 0.655 1.089 18.204 1.00 97.06 102 ASP A C 1
ATOM 812 O O . ASP A 1 102 ? 0.047 0.243 18.860 1.00 97.06 102 ASP A O 1
ATOM 816 N N . PHE A 1 103 ? 0.167 1.564 17.060 1.00 97.75 103 PHE A N 1
ATOM 817 C CA . PHE A 1 103 ? -1.119 1.176 16.482 1.00 97.75 103 PHE A CA 1
ATOM 818 C C . PHE A 1 103 ? -1.126 1.332 14.958 1.00 97.75 103 PHE A C 1
ATOM 820 O O . PHE A 1 103 ? -0.302 2.052 14.385 1.00 97.75 103 PHE A O 1
ATOM 827 N N . VAL A 1 104 ? -2.088 0.702 14.295 1.00 98.00 104 VAL A N 1
ATOM 828 C CA . VAL A 1 104 ? -2.486 1.018 12.917 1.00 98.00 104 VAL A CA 1
ATOM 829 C C . VAL A 1 104 ? -3.841 1.717 12.929 1.00 98.00 104 VAL A C 1
ATOM 831 O O . VAL A 1 104 ? -4.604 1.595 13.887 1.00 98.00 104 VAL A O 1
ATOM 834 N N . CYS A 1 105 ? -4.131 2.468 11.874 1.00 97.94 105 CYS A N 1
ATOM 835 C CA . CYS A 1 105 ? -5.358 3.242 11.749 1.00 97.94 105 CYS A CA 1
ATOM 836 C C . CYS A 1 105 ? -6.135 2.781 10.519 1.00 97.94 105 CYS A C 1
ATOM 838 O O . CYS A 1 105 ? -5.599 2.846 9.417 1.00 97.94 105 CYS A O 1
ATOM 840 N N . MET A 1 106 ? -7.392 2.381 10.691 1.00 97.94 106 MET A N 1
ATOM 841 C CA . MET A 1 106 ? -8.342 2.215 9.586 1.00 97.94 106 MET A CA 1
ATOM 842 C C . MET A 1 106 ? -9.276 3.425 9.563 1.00 97.94 106 MET A C 1
ATOM 844 O O . MET A 1 106 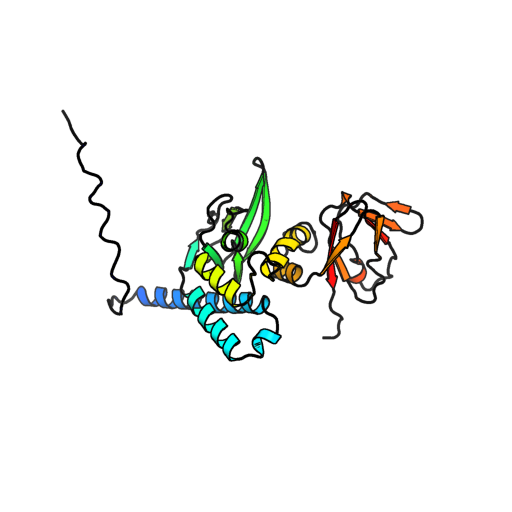? -9.940 3.715 10.562 1.00 97.94 106 MET A O 1
ATOM 848 N N . LEU A 1 107 ? -9.344 4.137 8.438 1.00 97.81 107 LEU A N 1
ATOM 849 C CA . LEU A 1 107 ? -10.292 5.239 8.276 1.00 97.81 107 LEU A CA 1
ATOM 850 C C . LEU A 1 107 ? -11.699 4.662 8.072 1.00 97.81 107 LEU A C 1
ATOM 852 O O . LEU A 1 107 ? -11.975 3.983 7.092 1.00 97.81 107 LEU A O 1
ATOM 856 N N . VAL A 1 108 ? -12.615 4.944 8.993 1.00 97.81 108 VAL A N 1
ATOM 857 C CA . VAL A 1 108 ? -14.019 4.496 8.938 1.00 97.81 108 VAL A CA 1
ATOM 858 C C . VAL A 1 108 ? -14.903 5.524 8.216 1.00 97.81 108 VAL A C 1
ATOM 860 O O . VAL A 1 108 ? -15.934 5.191 7.626 1.00 97.81 108 VAL A O 1
ATOM 863 N N . SER A 1 109 ? -14.506 6.796 8.233 1.00 97.00 109 SER A N 1
ATOM 864 C CA . SER A 1 109 ? -15.124 7.868 7.450 1.00 97.00 109 SER A CA 1
ATOM 865 C C . SER A 1 109 ? -14.144 9.018 7.238 1.00 97.00 109 SER A C 1
ATOM 867 O O . SER A 1 109 ? -13.210 9.168 8.020 1.00 97.00 109 SER A O 1
ATOM 869 N N . GLY A 1 110 ? -14.431 9.890 6.270 1.00 96.12 110 GLY A N 1
ATOM 870 C CA . GLY A 1 110 ? -13.639 11.092 6.004 1.00 96.12 110 GLY A CA 1
ATOM 871 C C . GLY A 1 110 ? -12.402 10.826 5.145 1.00 96.12 110 GLY A C 1
ATOM 872 O O . GLY A 1 110 ? -12.266 9.749 4.559 1.00 96.12 110 GLY A O 1
ATOM 873 N N . SER A 1 111 ? -11.522 11.822 5.060 1.00 96.44 111 SER A N 1
ATOM 874 C CA . SER A 1 111 ? -10.247 11.750 4.338 1.00 96.44 111 SER A CA 1
ATOM 875 C C . SER A 1 111 ? -9.106 12.414 5.105 1.00 96.44 111 SER A C 1
ATOM 877 O O . SER A 1 111 ? -9.307 13.315 5.928 1.00 96.44 111 SER A O 1
ATOM 879 N N . ALA A 1 112 ? -7.888 11.961 4.832 1.00 96.62 112 ALA A N 1
ATOM 880 C CA . ALA A 1 112 ? -6.659 12.516 5.369 1.00 96.62 112 ALA A CA 1
ATOM 881 C C . ALA A 1 112 ? -5.570 12.557 4.294 1.00 96.62 112 ALA A C 1
ATOM 883 O O . ALA A 1 112 ? -5.501 11.690 3.429 1.00 96.62 112 ALA A O 1
ATOM 884 N N . SER A 1 113 ? -4.685 13.540 4.378 1.00 94.12 113 SER A N 1
ATOM 885 C CA . SER A 1 113 ? -3.524 13.664 3.501 1.00 94.12 113 SER A CA 1
ATOM 886 C C . SER A 1 113 ? -2.277 13.117 4.190 1.00 94.12 113 SER A C 1
ATOM 888 O O . SER A 1 113 ? -2.051 13.340 5.386 1.00 94.12 113 SER A O 1
ATOM 890 N N . VAL A 1 114 ? -1.465 12.389 3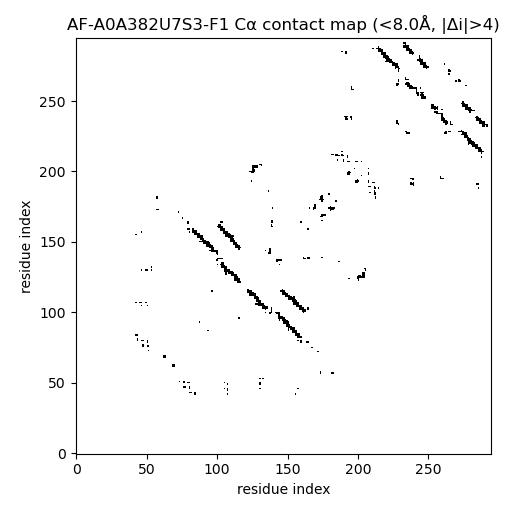.423 1.00 92.81 114 VAL A N 1
ATOM 891 C CA . VAL A 1 114 ? -0.191 11.814 3.862 1.00 92.81 114 VAL A CA 1
ATOM 892 C C . VAL A 1 114 ? 0.942 12.678 3.325 1.00 92.81 114 VAL A C 1
ATOM 894 O O . VAL A 1 114 ? 1.039 12.913 2.122 1.00 92.81 114 VAL A O 1
ATOM 897 N N . TRP A 1 115 ? 1.811 13.133 4.221 1.00 91.75 115 TRP A N 1
ATOM 898 C CA . TRP A 1 115 ? 2.898 14.060 3.924 1.00 91.75 115 TRP A CA 1
ATOM 899 C C . TRP A 1 115 ? 4.238 13.449 4.312 1.00 91.75 115 TRP A C 1
ATOM 901 O O . TRP A 1 115 ? 4.419 12.978 5.439 1.00 91.75 115 TRP A O 1
ATOM 911 N N . THR A 1 116 ? 5.204 13.516 3.404 1.00 88.06 116 THR A N 1
ATOM 912 C CA . THR A 1 116 ? 6.595 13.131 3.672 1.00 88.06 116 THR A CA 1
ATOM 913 C C . THR A 1 116 ? 7.517 14.313 3.448 1.00 88.06 116 THR A C 1
ATOM 915 O O . THR A 1 116 ? 7.157 15.272 2.775 1.00 88.06 116 THR A O 1
ATOM 918 N N . GLY A 1 117 ? 8.706 14.261 4.032 1.00 77.81 117 GLY A N 1
ATOM 919 C CA . GLY A 1 117 ? 9.674 15.330 3.886 1.00 77.81 117 GLY A CA 1
ATOM 920 C C . GLY A 1 117 ? 10.992 15.029 4.572 1.00 77.81 117 GLY A C 1
ATOM 921 O O . GLY A 1 117 ? 11.041 14.270 5.550 1.00 77.81 117 GLY A O 1
ATOM 922 N N . GLU A 1 118 ? 12.039 15.655 4.054 1.00 66.81 118 GLU A N 1
ATOM 923 C CA . GLU A 1 118 ? 13.370 15.751 4.646 1.00 66.81 118 GLU A CA 1
ATOM 924 C C . GLU A 1 118 ? 13.799 17.224 4.609 1.00 66.81 118 GLU A C 1
ATOM 926 O O . GLU A 1 118 ? 13.408 17.974 3.713 1.00 66.81 118 GLU A O 1
ATOM 931 N N . ASN A 1 119 ? 14.570 17.661 5.608 1.00 60.97 119 ASN A N 1
ATOM 932 C CA . ASN A 1 119 ? 15.182 18.997 5.654 1.00 60.97 119 ASN A CA 1
ATOM 933 C C . ASN A 1 119 ? 14.205 20.183 5.489 1.00 60.97 119 ASN A C 1
ATOM 935 O O . ASN A 1 119 ? 14.563 21.220 4.940 1.00 60.97 119 ASN A O 1
ATOM 939 N N . GLY A 1 120 ? 12.968 20.043 5.976 1.00 65.44 120 GLY A N 1
ATOM 940 C CA . GLY A 1 120 ? 11.975 21.124 6.005 1.00 65.44 120 GLY A CA 1
ATOM 941 C C . GLY A 1 120 ? 11.106 21.267 4.750 1.00 65.44 120 GLY A C 1
ATOM 942 O O . GLY A 1 120 ? 10.163 22.055 4.777 1.00 65.44 120 GLY A O 1
ATOM 943 N N . SER A 1 121 ? 11.348 20.487 3.691 1.00 77.25 121 SER A N 1
ATOM 944 C CA . SER A 1 121 ? 10.434 20.401 2.544 1.00 77.25 121 SER A CA 1
ATOM 945 C C . SER A 1 121 ? 9.395 19.308 2.794 1.00 77.25 121 SER A C 1
ATOM 947 O O . SER A 1 121 ? 9.758 18.143 2.945 1.00 77.25 121 SER A O 1
ATOM 949 N N . LEU A 1 122 ? 8.113 19.676 2.877 1.00 82.12 122 LEU A N 1
ATOM 950 C CA . LEU A 1 122 ? 6.994 18.737 2.989 1.00 82.12 122 LEU A CA 1
ATOM 951 C C . LEU A 1 122 ? 6.298 18.612 1.635 1.00 82.12 122 LEU A C 1
ATOM 953 O O . LEU A 1 122 ? 5.809 19.602 1.094 1.00 82.12 122 LEU A O 1
ATOM 957 N N . SER A 1 123 ? 6.197 17.388 1.128 1.00 86.19 123 SER A N 1
ATOM 958 C CA . SER A 1 123 ? 5.407 17.047 -0.049 1.00 86.19 123 SER A CA 1
ATOM 959 C C . SER A 1 123 ? 4.234 16.155 0.345 1.00 86.19 123 SER A C 1
ATOM 961 O O . SER A 1 123 ? 4.367 15.225 1.149 1.00 86.19 123 SER A O 1
ATOM 963 N N . GLN A 1 124 ? 3.062 16.448 -0.215 1.00 87.56 124 GLN A N 1
ATOM 964 C CA . GLN A 1 124 ? 1.927 15.539 -0.135 1.00 87.56 124 GLN A CA 1
ATOM 965 C C . GLN A 1 124 ? 2.212 14.344 -1.042 1.00 87.56 124 GLN A C 1
ATOM 967 O O . GLN A 1 124 ? 2.517 14.509 -2.220 1.00 87.56 124 GLN A O 1
ATOM 972 N N . VAL A 1 125 ? 2.125 13.141 -0.488 1.00 85.50 125 VAL A N 1
ATOM 973 C CA . VAL A 1 125 ? 2.377 11.903 -1.234 1.00 85.50 125 VAL A CA 1
ATOM 974 C C . VAL A 1 125 ? 1.079 11.337 -1.788 1.00 85.50 125 VAL A C 1
ATOM 976 O O . VAL A 1 125 ? 1.042 10.857 -2.915 1.00 85.50 125 VAL A O 1
ATOM 979 N N . THR A 1 126 ? 0.013 11.363 -0.988 1.00 87.81 126 THR A N 1
ATOM 980 C CA . THR A 1 126 ? -1.276 10.762 -1.344 1.00 87.81 126 THR A CA 1
ATOM 981 C C . THR A 1 126 ? -2.382 11.247 -0.401 1.00 87.81 126 THR A C 1
ATOM 983 O O . THR A 1 126 ? -2.108 11.862 0.639 1.00 87.81 126 THR A O 1
ATOM 986 N N . VAL A 1 127 ? -3.629 10.950 -0.761 1.00 90.81 127 VAL A N 1
ATOM 987 C CA . VAL A 1 127 ? -4.819 11.103 0.079 1.00 90.81 127 VAL A CA 1
ATOM 988 C C . VAL A 1 127 ? -5.365 9.715 0.404 1.00 90.81 127 VAL A C 1
ATOM 990 O O 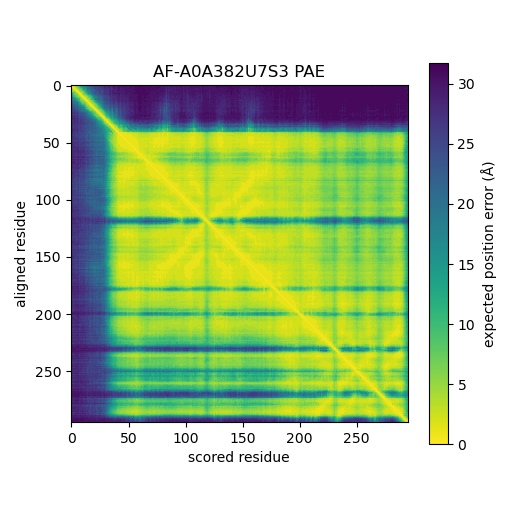. VAL A 1 127 ? -5.476 8.851 -0.465 1.00 90.81 127 VAL A O 1
ATOM 993 N N . VAL A 1 128 ? -5.720 9.513 1.669 1.00 94.00 128 VAL A N 1
ATOM 994 C CA . VAL A 1 128 ? -6.382 8.309 2.173 1.00 94.00 128 VAL A CA 1
ATOM 995 C C . VAL A 1 128 ? -7.814 8.640 2.576 1.00 94.00 128 VAL A C 1
ATOM 997 O O . VAL A 1 128 ? -8.099 9.735 3.064 1.00 94.00 128 VAL A O 1
ATOM 1000 N N . GLY A 1 129 ? -8.724 7.699 2.370 1.00 95.25 129 GLY A N 1
ATOM 1001 C CA . GLY A 1 129 ? -10.146 7.834 2.661 1.00 95.25 129 GLY A CA 1
ATOM 1002 C C . GLY A 1 129 ? -10.709 6.638 3.418 1.00 95.25 129 GLY A C 1
ATOM 1003 O O . GLY A 1 129 ? -9.983 5.772 3.901 1.00 95.25 129 GLY A O 1
ATOM 1004 N N . ALA A 1 130 ? -12.035 6.592 3.530 1.00 95.62 130 ALA A N 1
ATOM 1005 C CA . ALA A 1 130 ? -12.730 5.492 4.188 1.00 95.62 130 ALA A CA 1
ATOM 1006 C C . ALA A 1 130 ? -12.363 4.125 3.571 1.00 95.62 130 ALA A C 1
ATOM 1008 O O . ALA A 1 130 ? -12.434 3.944 2.353 1.00 95.62 130 ALA A O 1
ATOM 1009 N N . GLY A 1 131 ? -11.997 3.172 4.426 1.00 95.44 131 GLY A N 1
ATOM 1010 C CA . GLY A 1 131 ? -11.523 1.837 4.065 1.00 95.44 131 GLY A CA 1
ATOM 1011 C C . GLY A 1 131 ? -10.007 1.716 3.887 1.00 95.44 131 GLY A C 1
ATOM 1012 O O . GLY A 1 131 ? -9.514 0.598 3.754 1.00 95.44 131 GLY A O 1
ATOM 1013 N N . ASP A 1 132 ? -9.258 2.823 3.907 1.00 95.25 132 ASP A N 1
ATOM 1014 C CA . ASP A 1 132 ? -7.797 2.771 3.854 1.00 95.25 132 ASP A CA 1
ATOM 1015 C C . ASP A 1 132 ? -7.199 2.497 5.243 1.00 95.25 132 ASP A C 1
ATOM 1017 O O . ASP A 1 132 ? -7.526 3.162 6.235 1.00 95.25 132 ASP A O 1
ATOM 1021 N N . LEU A 1 133 ? -6.274 1.533 5.292 1.00 95.88 133 LEU A N 1
ATOM 1022 C CA . LEU A 1 133 ? -5.471 1.211 6.468 1.00 95.88 133 LEU A CA 1
ATOM 1023 C C . LEU A 1 133 ? -4.072 1.828 6.339 1.00 95.88 133 LEU A C 1
ATOM 1025 O O . LEU A 1 133 ? -3.386 1.640 5.333 1.00 95.88 133 LEU A O 1
ATOM 1029 N N . ILE A 1 134 ? -3.651 2.564 7.367 1.00 95.50 134 ILE A N 1
ATOM 1030 C CA . ILE A 1 134 ? -2.387 3.305 7.405 1.00 95.50 134 ILE A CA 1
ATOM 1031 C C . ILE A 1 134 ? -1.598 3.024 8.685 1.00 95.50 134 ILE A C 1
ATOM 1033 O O . ILE A 1 134 ? -2.144 2.656 9.727 1.00 95.50 134 ILE A O 1
ATOM 1037 N N . GLY A 1 135 ? -0.286 3.259 8.617 1.00 94.44 135 GLY A N 1
ATOM 1038 C CA . GLY A 1 135 ? 0.625 3.045 9.742 1.00 94.44 135 GLY A CA 1
ATOM 1039 C C . GLY A 1 135 ? 1.021 1.579 9.958 1.00 94.44 135 GLY A C 1
ATOM 1040 O O . GLY A 1 135 ? 1.716 1.284 10.930 1.00 94.44 135 GLY A O 1
ATOM 1041 N N . ASP A 1 136 ? 0.619 0.698 9.043 1.00 95.31 136 ASP A N 1
ATOM 1042 C CA . ASP A 1 136 ? 0.936 -0.730 8.973 1.00 95.31 136 ASP A CA 1
ATOM 1043 C C . ASP A 1 136 ? 2.437 -1.017 8.969 1.00 95.31 136 ASP A C 1
ATOM 1045 O O . ASP A 1 136 ? 2.894 -1.839 9.762 1.00 95.31 136 ASP A O 1
ATOM 1049 N N . ILE A 1 137 ? 3.210 -0.299 8.145 1.00 94.06 137 ILE A N 1
ATOM 1050 C CA . ILE A 1 137 ? 4.661 -0.513 8.014 1.00 94.06 137 ILE A CA 1
ATOM 1051 C C . ILE A 1 137 ? 5.344 -0.420 9.378 1.00 94.06 137 ILE A C 1
ATOM 1053 O O . ILE A 1 137 ? 6.018 -1.349 9.812 1.00 94.06 137 ILE A O 1
ATOM 1057 N N . GLY A 1 138 ? 5.165 0.708 10.067 1.00 94.00 138 GLY A N 1
ATOM 1058 C CA . GLY A 1 138 ? 5.836 0.956 11.337 1.00 94.00 138 GLY A CA 1
ATOM 1059 C C . GLY A 1 138 ? 5.402 -0.021 12.431 1.00 94.00 138 GLY A C 1
ATOM 1060 O O . GLY A 1 138 ? 6.240 -0.461 13.217 1.00 94.00 138 GLY A O 1
ATOM 1061 N N . ALA A 1 139 ? 4.117 -0.392 12.452 1.00 95.69 139 ALA A N 1
ATOM 1062 C CA . ALA A 1 139 ? 3.560 -1.325 13.429 1.00 95.69 139 ALA A CA 1
ATOM 1063 C C . ALA A 1 139 ? 4.093 -2.758 13.253 1.00 95.69 139 ALA A C 1
ATOM 1065 O O . ALA A 1 139 ? 4.348 -3.448 14.238 1.00 95.69 139 ALA A O 1
ATOM 1066 N N . LEU A 1 140 ? 4.276 -3.208 12.009 1.00 96.25 140 LEU A N 1
ATOM 1067 C CA . LEU A 1 140 ? 4.731 -4.566 11.700 1.00 96.25 140 LEU A CA 1
ATOM 1068 C C . LEU A 1 140 ? 6.262 -4.708 11.729 1.00 96.25 140 LEU A C 1
ATOM 1070 O O . LEU A 1 140 ? 6.766 -5.732 12.192 1.00 96.25 140 LEU A O 1
ATOM 1074 N N . GLU A 1 141 ? 6.989 -3.674 11.290 1.00 93.69 141 GLU A N 1
ATOM 1075 C CA . GLU A 1 141 ? 8.459 -3.648 11.192 1.00 93.69 141 GLU A CA 1
ATOM 1076 C C . GLU A 1 141 ? 9.158 -3.070 12.433 1.00 93.69 141 GLU A C 1
ATOM 1078 O O . GLU A 1 141 ? 10.381 -2.943 12.438 1.00 93.69 141 GLU A O 1
ATOM 1083 N N . PHE A 1 142 ? 8.407 -2.682 13.471 1.00 93.56 142 PHE A N 1
ATOM 1084 C CA . PHE A 1 142 ? 8.925 -1.995 14.666 1.00 93.56 142 PHE A CA 1
ATOM 1085 C C . PHE A 1 142 ? 9.746 -0.738 14.338 1.00 93.56 142 PHE A C 1
ATOM 1087 O O . PHE A 1 142 ? 10.752 -0.436 14.983 1.00 93.56 142 PHE A O 1
ATOM 1094 N N . LYS A 1 143 ? 9.311 0.009 13.320 1.00 94.56 143 LYS A N 1
ATOM 1095 C CA . LYS A 1 143 ? 9.960 1.247 12.876 1.00 94.56 143 LYS A CA 1
ATOM 1096 C C . LYS A 1 143 ? 9.154 2.470 13.322 1.00 94.56 143 LYS A C 1
ATOM 1098 O O . LYS A 1 143 ? 7.921 2.392 13.408 1.00 94.56 143 LYS A O 1
ATOM 1103 N N . PRO A 1 144 ? 9.812 3.615 13.569 1.00 95.62 144 PRO A N 1
ATOM 1104 C CA . PRO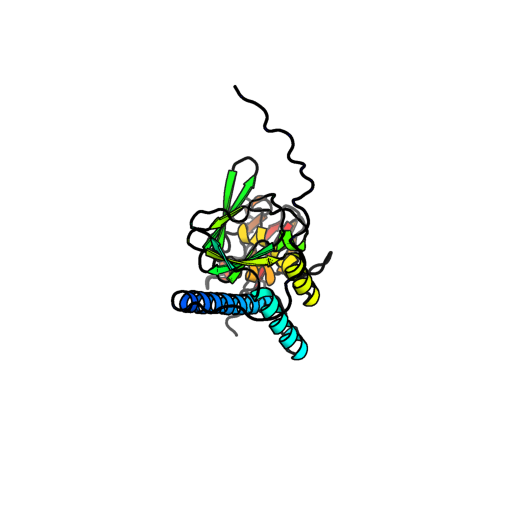 A 1 144 ? 9.113 4.884 13.709 1.00 95.62 144 PRO A CA 1
ATOM 1105 C C . PRO A 1 144 ? 8.236 5.181 12.488 1.00 95.62 144 PRO A C 1
ATOM 1107 O O . PRO A 1 144 ? 8.456 4.651 11.393 1.00 95.62 144 PRO A O 1
ATOM 1110 N N . ARG A 1 145 ? 7.231 6.037 12.670 1.00 94.94 145 ARG A N 1
ATOM 1111 C CA . ARG A 1 145 ? 6.381 6.506 11.571 1.00 94.94 145 ARG A CA 1
ATOM 1112 C C . ARG A 1 145 ? 7.243 7.162 10.494 1.00 94.94 145 ARG A C 1
ATOM 1114 O O . ARG A 1 145 ? 8.083 8.004 10.786 1.00 94.94 145 ARG A O 1
ATOM 1121 N N . ASN A 1 146 ? 6.998 6.829 9.233 1.00 91.88 146 ASN A N 1
ATOM 1122 C CA . ASN A 1 146 ? 7.754 7.360 8.095 1.00 91.88 146 ASN A CA 1
ATOM 1123 C C . ASN A 1 146 ? 7.126 8.617 7.463 1.00 91.88 146 ASN A C 1
ATOM 1125 O O . ASN A 1 146 ? 7.757 9.262 6.626 1.00 91.88 146 ASN A O 1
ATOM 1129 N N . ALA A 1 147 ? 5.900 8.967 7.855 1.00 92.50 147 ALA A N 1
ATOM 1130 C CA . ALA A 1 147 ? 5.130 10.062 7.282 1.00 92.50 147 ALA A CA 1
ATOM 1131 C C . ALA A 1 147 ? 4.246 10.737 8.338 1.00 92.50 147 ALA A C 1
ATOM 1133 O O . ALA A 1 147 ? 3.890 10.136 9.354 1.00 92.50 147 ALA A O 1
ATOM 1134 N N . ASN A 1 148 ? 3.869 11.983 8.062 1.00 94.50 148 ASN A N 1
ATOM 1135 C CA . ASN A 1 148 ? 2.831 12.693 8.797 1.00 94.50 148 ASN A CA 1
ATOM 1136 C C . ASN A 1 148 ? 1.478 12.437 8.135 1.00 94.50 148 ASN A C 1
ATOM 1138 O O . ASN A 1 148 ? 1.387 12.396 6.908 1.00 94.50 148 ASN A O 1
ATOM 1142 N N . VAL A 1 149 ? 0.421 12.323 8.931 1.00 96.31 149 VAL A N 1
ATOM 1143 C CA . VAL A 1 149 ? -0.949 12.201 8.429 1.00 96.31 149 VAL A CA 1
ATOM 1144 C C . VAL A 1 149 ? -1.832 13.222 9.122 1.00 96.31 149 VAL A C 1
ATOM 1146 O O . VAL A 1 149 ? -1.864 13.308 10.354 1.00 96.31 149 VAL A O 1
ATOM 1149 N N . ARG A 1 150 ? -2.544 14.003 8.310 1.00 96.56 150 ARG A N 1
ATOM 1150 C CA . ARG A 1 150 ? -3.422 15.086 8.752 1.00 96.56 150 ARG A CA 1
ATOM 1151 C C . ARG A 1 150 ? -4.796 14.916 8.125 1.00 96.56 150 ARG A C 1
ATOM 1153 O O . ARG A 1 150 ? -4.910 14.769 6.914 1.00 96.56 150 ARG A O 1
ATOM 1160 N N . SER A 1 151 ? -5.839 14.955 8.942 1.00 97.94 151 SER A N 1
ATOM 1161 C CA . SER A 1 151 ? -7.226 14.909 8.469 1.00 97.94 151 SER A CA 1
ATOM 1162 C C . SER A 1 151 ? -7.551 16.116 7.584 1.00 97.94 151 SER A C 1
ATOM 1164 O O . SER A 1 151 ? -7.175 17.238 7.922 1.00 97.94 151 SER A O 1
ATOM 1166 N N . GLU A 1 152 ? -8.306 15.927 6.509 1.00 96.38 152 GLU A N 1
ATOM 1167 C CA . GLU A 1 152 ? -8.794 17.031 5.670 1.00 96.38 152 GLU A CA 1
ATOM 1168 C C . GLU A 1 152 ? -10.160 17.536 6.147 1.00 96.38 152 GLU A C 1
ATOM 1170 O O . GLU A 1 152 ? -10.416 18.740 6.179 1.00 96.38 152 GLU A O 1
ATOM 1175 N N . ASN A 1 153 ? -11.006 16.602 6.580 1.00 97.31 153 ASN A N 1
ATOM 1176 C CA . ASN A 1 153 ? -12.340 16.810 7.138 1.00 97.31 153 ASN A CA 1
ATOM 1177 C C . ASN A 1 153 ? -12.478 16.036 8.464 1.00 97.31 153 ASN A C 1
ATOM 1179 O O . ASN A 1 153 ? -11.477 15.648 9.061 1.00 97.31 153 ASN A O 1
ATOM 1183 N N . TYR A 1 154 ? -13.700 15.853 8.968 1.00 97.81 154 TYR A N 1
ATOM 1184 C CA . TYR A 1 154 ? -13.932 15.012 10.142 1.00 97.81 154 TYR A CA 1
ATOM 1185 C C . TYR A 1 154 ? -13.678 13.543 9.799 1.00 97.81 154 TYR A C 1
ATOM 1187 O O . TYR A 1 154 ? -14.359 12.972 8.944 1.00 97.81 154 TYR A O 1
ATOM 1195 N N . VAL A 1 155 ? -12.739 12.918 10.507 1.00 98.00 155 VAL A N 1
ATOM 1196 C CA . VAL A 1 155 ? -12.344 11.526 10.262 1.00 98.00 155 VAL A CA 1
ATOM 1197 C C . VAL A 1 155 ? -12.681 10.681 11.481 1.00 98.00 155 VAL A C 1
ATOM 1199 O O . VAL A 1 155 ? -12.289 11.022 12.594 1.00 98.00 155 VAL A O 1
ATOM 1202 N N . HIS A 1 156 ? -13.377 9.564 11.276 1.00 98.25 156 HIS A N 1
ATOM 1203 C CA . HIS A 1 156 ? -13.470 8.509 12.286 1.00 98.25 156 HIS A CA 1
ATOM 1204 C C . HIS A 1 156 ? -12.394 7.476 11.983 1.00 98.25 156 HIS A C 1
ATOM 1206 O O . HIS A 1 156 ? -12.340 6.961 10.866 1.00 98.25 156 HIS A O 1
ATOM 1212 N N . VAL A 1 157 ? -11.541 7.182 12.957 1.00 98.06 157 VAL A N 1
ATOM 1213 C CA . VAL A 1 157 ? -10.408 6.269 12.798 1.00 98.06 157 VAL A CA 1
ATOM 1214 C C . VAL A 1 157 ? -10.509 5.156 13.825 1.00 98.06 157 VAL A C 1
ATOM 1216 O O . VAL A 1 157 ? -10.491 5.433 15.021 1.00 98.06 157 VAL A O 1
ATOM 1219 N N . LEU A 1 158 ? -10.574 3.909 13.365 1.00 98.56 158 LEU A N 1
ATOM 1220 C CA . LEU A 1 158 ? -10.368 2.742 14.217 1.00 98.56 158 LEU A CA 1
ATOM 1221 C C . LEU A 1 158 ? -8.866 2.608 14.500 1.00 98.56 158 LEU A C 1
ATOM 1223 O O . LEU A 1 158 ? -8.081 2.445 13.561 1.00 98.56 158 LEU A O 1
ATOM 1227 N N . GLN A 1 159 ? -8.471 2.668 15.772 1.00 98.12 159 GLN A N 1
ATOM 1228 C CA . GLN A 1 159 ? -7.091 2.462 16.213 1.00 98.12 159 GLN A CA 1
ATOM 1229 C C . GLN A 1 159 ? -6.902 1.023 16.681 1.00 98.12 159 GLN A C 1
ATOM 1231 O O . GLN A 1 159 ? -7.412 0.633 17.723 1.00 98.12 159 GLN A O 1
ATOM 1236 N N . ILE A 1 160 ? -6.143 0.233 15.926 1.00 98.62 160 ILE A N 1
ATOM 1237 C CA . ILE A 1 160 ? -5.863 -1.166 16.259 1.00 98.62 160 ILE A CA 1
ATOM 1238 C C . ILE A 1 160 ? -4.460 -1.241 16.869 1.00 98.62 160 ILE A C 1
ATOM 1240 O O . ILE A 1 160 ? -3.504 -0.836 16.199 1.00 98.62 160 ILE A O 1
ATOM 1244 N N . PRO A 1 161 ? -4.286 -1.777 18.089 1.00 98.44 161 PRO A N 1
ATOM 1245 C CA . PRO A 1 161 ? -2.970 -1.955 18.693 1.00 98.44 161 PRO A CA 1
ATOM 1246 C C . PRO A 1 161 ? -2.011 -2.716 17.771 1.00 98.44 161 PRO A C 1
ATOM 1248 O O . PRO A 1 161 ? -2.374 -3.742 17.191 1.00 98.44 161 PRO A O 1
ATOM 1251 N N . ALA A 1 162 ? -0.768 -2.242 17.658 1.00 98.00 162 ALA A N 1
ATOM 1252 C CA . ALA A 1 162 ? 0.223 -2.814 16.744 1.00 98.00 162 ALA A CA 1
ATOM 1253 C C . ALA A 1 162 ? 0.473 -4.303 17.021 1.00 98.00 162 ALA A C 1
ATOM 1255 O O . ALA A 1 162 ? 0.564 -5.094 16.086 1.00 98.00 162 ALA A O 1
ATOM 1256 N N . ALA A 1 163 ? 0.521 -4.695 18.299 1.00 97.56 163 ALA A N 1
ATOM 1257 C CA . ALA A 1 163 ? 0.694 -6.088 18.704 1.00 97.56 163 ALA A CA 1
ATOM 1258 C C . ALA A 1 163 ? -0.428 -6.992 18.167 1.00 97.56 163 ALA A C 1
ATOM 1260 O O . ALA A 1 163 ? -0.140 -8.027 17.570 1.00 97.56 163 ALA A O 1
ATOM 1261 N N . LEU A 1 164 ? -1.685 -6.558 18.306 1.00 98.12 164 LEU A N 1
ATOM 1262 C CA . LEU A 1 164 ? -2.855 -7.296 17.831 1.00 98.12 164 LEU A CA 1
ATOM 1263 C C . LEU A 1 164 ? -2.871 -7.387 16.300 1.00 98.12 164 LEU A C 1
ATOM 1265 O O . LEU A 1 164 ? -3.018 -8.473 15.744 1.00 98.12 164 LEU A O 1
ATOM 1269 N N . PHE A 1 165 ? -2.663 -6.262 15.606 1.00 98.25 165 PHE A N 1
ATOM 1270 C CA . PHE A 1 165 ? -2.608 -6.256 14.141 1.00 98.25 165 PHE A CA 1
ATOM 1271 C C . PHE A 1 165 ? -1.497 -7.169 13.610 1.00 98.25 165 PHE A C 1
ATOM 1273 O O . PHE A 1 165 ? -1.694 -7.902 12.638 1.00 98.25 165 PHE A O 1
ATOM 1280 N N . ARG A 1 166 ? -0.335 -7.161 14.272 1.00 97.38 166 ARG A N 1
ATOM 1281 C CA . ARG A 1 166 ? 0.804 -8.007 13.923 1.00 97.38 166 ARG A CA 1
ATOM 1282 C C . ARG A 1 166 ? 0.509 -9.484 14.111 1.00 97.38 166 ARG A C 1
ATOM 1284 O O . ARG A 1 166 ? 0.819 -10.263 13.216 1.00 97.38 166 ARG A O 1
ATOM 1291 N N . GLU A 1 167 ? -0.083 -9.865 15.237 1.00 97.31 167 GLU A N 1
ATOM 1292 C CA . GLU A 1 167 ? -0.464 -11.253 15.505 1.00 97.31 167 GLU A CA 1
ATOM 1293 C C . GLU A 1 167 ? -1.396 -11.789 14.416 1.00 97.31 167 GLU A C 1
ATOM 1295 O O . GLU A 1 167 ? -1.094 -12.808 13.794 1.00 97.31 167 GLU A O 1
ATOM 1300 N N . VAL A 1 168 ? -2.460 -11.046 14.103 1.00 97.62 168 VAL A N 1
ATOM 1301 C CA . VAL A 1 168 ? -3.421 -11.423 13.059 1.00 97.62 168 VAL A CA 1
ATOM 1302 C C . VAL A 1 168 ? -2.756 -11.490 11.681 1.00 97.62 168 VAL A C 1
ATOM 1304 O O . VAL A 1 168 ? -2.968 -12.443 10.931 1.00 97.62 168 VAL A O 1
ATOM 1307 N N . SER A 1 169 ? -1.908 -10.513 11.350 1.00 97.00 169 SER A N 1
ATOM 1308 C CA . SER A 1 169 ? -1.209 -10.479 10.058 1.00 97.00 169 SER A CA 1
ATOM 1309 C C . SER A 1 169 ? -0.264 -11.670 9.873 1.00 97.00 169 SER A C 1
ATOM 1311 O O . SER A 1 169 ? -0.152 -12.196 8.765 1.00 97.00 169 SER A O 1
ATOM 1313 N N . ILE A 1 170 ? 0.402 -12.114 10.945 1.00 96.44 170 ILE A N 1
ATOM 1314 C CA . ILE A 1 170 ? 1.269 -13.301 10.930 1.00 96.44 170 ILE A CA 1
ATOM 1315 C C . ILE A 1 170 ? 0.434 -14.575 10.825 1.00 96.44 170 ILE A C 1
ATOM 1317 O O . ILE A 1 170 ? 0.734 -15.430 9.992 1.00 96.44 170 ILE A O 1
ATOM 1321 N N . LEU A 1 171 ? -0.622 -14.688 11.635 1.00 95.81 171 LEU A N 1
ATOM 1322 C CA . LEU A 1 171 ? -1.492 -15.863 11.686 1.00 95.81 171 LEU A CA 1
ATOM 1323 C C . LEU A 1 171 ? -2.074 -16.211 10.310 1.00 95.81 171 LEU A C 1
ATOM 1325 O O . LEU A 1 171 ? -2.092 -17.376 9.914 1.00 95.81 171 LEU A O 1
ATOM 1329 N N . PHE A 1 172 ? -2.503 -15.197 9.556 1.00 95.00 172 PHE A N 1
ATOM 1330 C CA . PHE A 1 172 ? -3.072 -15.381 8.220 1.00 95.00 172 PHE A CA 1
ATOM 1331 C C . PHE A 1 172 ? -2.041 -15.303 7.084 1.00 95.00 172 PHE A C 1
ATOM 1333 O O . PHE A 1 172 ? -2.412 -15.375 5.918 1.00 95.00 172 PHE A O 1
ATOM 1340 N N . GLY A 1 173 ? -0.744 -15.194 7.394 1.00 93.00 173 GLY A N 1
ATOM 1341 C CA . GLY A 1 173 ? 0.333 -15.190 6.396 1.00 93.00 173 GLY A CA 1
ATOM 1342 C C . GLY A 1 173 ? 0.423 -13.920 5.539 1.00 93.00 173 GLY A C 1
ATOM 1343 O O . GLY A 1 173 ? 1.229 -13.874 4.608 1.00 93.00 173 GLY A O 1
ATOM 1344 N N . ILE A 1 174 ? -0.358 -12.891 5.877 1.00 95.12 174 ILE A N 1
ATOM 1345 C CA . ILE A 1 174 ? -0.364 -11.567 5.240 1.00 95.12 174 ILE A CA 1
ATOM 1346 C C . ILE A 1 174 ? 0.986 -10.865 5.455 1.00 95.12 174 ILE A C 1
ATOM 1348 O O . ILE A 1 174 ? 1.540 -10.235 4.550 1.00 95.12 174 ILE A O 1
ATOM 1352 N N . TYR A 1 175 ? 1.546 -11.020 6.654 1.00 96.50 175 TYR A N 1
ATOM 1353 C CA . TYR A 1 175 ? 2.880 -10.558 7.011 1.00 96.50 175 TYR A CA 1
ATOM 1354 C C . TYR A 1 175 ? 3.752 -11.745 7.419 1.00 96.50 175 TYR A C 1
ATOM 1356 O O . TYR A 1 175 ? 3.359 -12.562 8.249 1.00 96.50 175 TYR A O 1
ATOM 1364 N N . LYS A 1 176 ? 4.964 -11.828 6.866 1.00 94.69 176 LYS A N 1
ATOM 1365 C CA . LYS A 1 176 ? 5.937 -12.880 7.201 1.00 94.69 176 LYS A CA 1
ATOM 1366 C C . LYS A 1 176 ? 7.198 -12.232 7.769 1.00 94.69 176 LYS A C 1
ATOM 1368 O O . LYS A 1 176 ? 7.953 -11.671 6.978 1.00 94.69 176 LYS A O 1
ATOM 1373 N N . PRO A 1 177 ? 7.456 -12.278 9.089 1.00 91.38 177 PRO A N 1
ATOM 1374 C CA . PRO A 1 177 ? 8.668 -11.701 9.665 1.00 91.38 177 PRO A CA 1
ATOM 1375 C C . PRO A 1 177 ? 9.913 -12.238 8.948 1.00 91.38 177 PRO A C 1
ATOM 1377 O O . PRO A 1 177 ? 10.049 -13.449 8.792 1.00 91.38 177 PRO A O 1
ATOM 1380 N N . ASN A 1 178 ? 10.799 -11.348 8.493 1.00 86.44 178 ASN A N 1
ATOM 1381 C CA . ASN A 1 178 ? 12.005 -11.687 7.715 1.00 86.44 178 ASN A CA 1
ATOM 1382 C C . ASN A 1 178 ? 11.749 -12.407 6.373 1.00 86.44 178 ASN A C 1
ATOM 1384 O O . ASN A 1 178 ? 12.663 -13.004 5.810 1.00 86.44 178 ASN A O 1
ATOM 1388 N N . GLY A 1 179 ? 10.519 -12.372 5.864 1.00 85.75 179 GLY A N 1
ATOM 1389 C CA . GLY A 1 179 ? 10.134 -12.967 4.588 1.00 85.75 179 GLY A CA 1
ATOM 1390 C C . GLY A 1 179 ? 9.468 -11.964 3.650 1.00 85.75 179 GLY A C 1
ATOM 1391 O O . GLY A 1 179 ? 9.506 -10.753 3.858 1.00 85.75 179 GLY A O 1
ATOM 1392 N N . CYS A 1 180 ? 8.822 -12.493 2.614 1.00 83.69 180 CYS A N 1
ATOM 1393 C CA . CYS A 1 180 ? 8.095 -11.713 1.613 1.00 83.69 180 CYS A CA 1
ATOM 1394 C C . CYS A 1 180 ? 6.594 -12.009 1.716 1.00 83.69 180 CYS A C 1
ATOM 1396 O O . CYS A 1 180 ? 6.043 -12.762 0.915 1.00 83.69 180 CYS A O 1
ATOM 1398 N N . GLY A 1 181 ? 5.941 -11.484 2.754 1.00 90.50 181 GLY A N 1
ATOM 1399 C CA . GLY A 1 181 ? 4.479 -11.451 2.821 1.00 90.50 181 GLY A CA 1
ATOM 1400 C C . GLY A 1 181 ? 3.902 -10.416 1.853 1.00 90.50 181 GLY A C 1
ATOM 1401 O O . GLY A 1 181 ? 4.621 -9.568 1.312 1.00 90.50 181 GLY A O 1
ATOM 1402 N N . ILE A 1 182 ? 2.589 -10.477 1.640 1.00 93.56 182 ILE A N 1
ATOM 1403 C CA . ILE A 1 182 ? 1.903 -9.630 0.659 1.00 93.56 182 ILE A CA 1
ATOM 1404 C C . ILE A 1 182 ? 2.019 -8.141 1.004 1.00 93.56 182 ILE A C 1
ATOM 1406 O O . ILE A 1 182 ? 2.257 -7.321 0.118 1.00 93.56 182 ILE A O 1
ATOM 1410 N N . LEU A 1 183 ? 1.971 -7.787 2.295 1.00 94.69 183 LEU A N 1
ATOM 1411 C CA . LEU A 1 183 ? 2.163 -6.401 2.729 1.00 94.69 183 LEU A CA 1
ATOM 1412 C C . LEU A 1 183 ? 3.569 -5.895 2.421 1.00 94.69 183 LEU A C 1
ATOM 1414 O O . LEU A 1 183 ? 3.729 -4.776 1.943 1.00 94.69 183 LEU A O 1
ATOM 1418 N N . GLN A 1 184 ? 4.589 -6.729 2.622 1.00 93.94 184 GLN A N 1
ATOM 1419 C CA . GLN A 1 184 ? 5.970 -6.340 2.339 1.00 93.94 184 GLN A CA 1
ATOM 1420 C C . GLN A 1 184 ? 6.201 -6.128 0.840 1.00 93.94 184 GLN A C 1
ATOM 1422 O O . GLN A 1 184 ? 6.895 -5.181 0.470 1.00 93.94 184 GLN A O 1
ATOM 1427 N N . ARG A 1 185 ? 5.560 -6.936 -0.019 1.00 92.88 185 ARG A N 1
ATOM 1428 C CA . ARG A 1 185 ? 5.530 -6.707 -1.474 1.00 92.88 185 ARG A CA 1
ATOM 1429 C C . ARG A 1 185 ? 4.872 -5.369 -1.814 1.00 92.88 185 ARG A C 1
ATOM 1431 O O . ARG A 1 185 ? 5.471 -4.562 -2.520 1.00 92.88 185 ARG A O 1
ATOM 1438 N N . ILE A 1 186 ? 3.689 -5.095 -1.257 1.00 94.19 186 ILE A N 1
ATOM 1439 C CA . ILE A 1 186 ? 2.978 -3.824 -1.464 1.00 94.19 186 ILE A CA 1
ATOM 1440 C C . ILE A 1 186 ? 3.872 -2.638 -1.075 1.00 94.19 186 ILE A C 1
ATOM 1442 O O . ILE A 1 186 ? 4.029 -1.702 -1.858 1.00 94.19 186 ILE A O 1
ATOM 1446 N N . TRP A 1 187 ? 4.497 -2.668 0.105 1.00 93.12 187 TRP A N 1
ATOM 1447 C CA . TRP A 1 187 ? 5.349 -1.571 0.578 1.00 93.12 187 TRP A CA 1
ATOM 1448 C C . TRP A 1 187 ? 6.592 -1.365 -0.277 1.00 93.12 187 TRP A C 1
ATOM 1450 O O . TRP A 1 187 ? 6.987 -0.222 -0.498 1.00 93.12 187 TRP A O 1
ATOM 1460 N N . LYS A 1 188 ? 7.200 -2.454 -0.755 1.00 92.69 188 LYS A N 1
ATOM 1461 C CA . LYS A 1 188 ? 8.370 -2.414 -1.635 1.00 92.69 188 LYS A CA 1
ATOM 1462 C C . LYS A 1 188 ? 8.041 -1.779 -2.988 1.00 92.69 188 LYS A C 1
ATOM 1464 O O . LYS A 1 188 ? 8.835 -0.988 -3.490 1.00 92.69 188 LYS A O 1
ATOM 1469 N N . ASN A 1 189 ? 6.863 -2.076 -3.534 1.00 94.31 189 ASN A N 1
ATOM 1470 C CA . ASN A 1 189 ? 6.431 -1.609 -4.855 1.00 94.31 189 ASN A CA 1
ATOM 1471 C C . ASN A 1 189 ? 5.841 -0.188 -4.832 1.00 94.31 189 ASN A C 1
ATOM 1473 O O . ASN A 1 189 ? 5.921 0.543 -5.821 1.00 94.31 189 ASN A O 1
ATOM 1477 N N . ARG A 1 190 ? 5.283 0.239 -3.692 1.00 90.44 190 ARG A N 1
ATOM 1478 C CA . ARG A 1 190 ? 4.592 1.530 -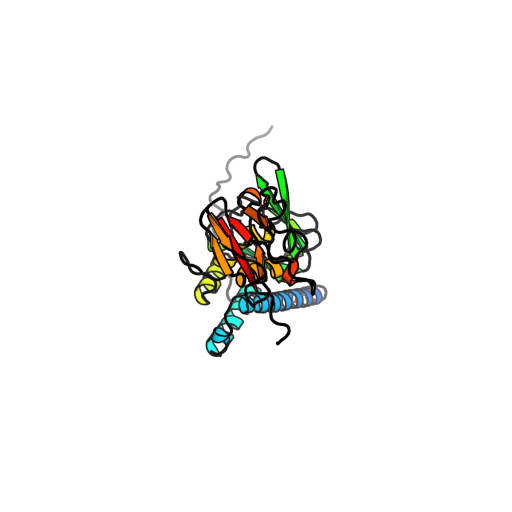3.538 1.00 90.44 190 ARG A CA 1
ATOM 1479 C C . ARG A 1 190 ? 5.407 2.757 -3.993 1.00 90.44 190 ARG A C 1
ATOM 1481 O O . ARG A 1 190 ? 4.810 3.602 -4.654 1.00 90.44 190 ARG A O 1
ATOM 1488 N N . PRO A 1 191 ? 6.725 2.887 -3.728 1.00 89.62 191 PRO A N 1
ATOM 1489 C CA . PRO A 1 191 ? 7.501 4.040 -4.192 1.00 89.62 191 PRO A CA 1
ATOM 1490 C C . PRO A 1 191 ? 7.554 4.195 -5.716 1.00 89.62 191 PRO A C 1
ATOM 1492 O O . PRO A 1 191 ? 7.626 5.321 -6.193 1.00 89.62 191 PRO A O 1
ATOM 1495 N N . ILE A 1 192 ? 7.522 3.093 -6.475 1.00 92.88 192 ILE A N 1
ATOM 1496 C CA . ILE A 1 192 ? 7.504 3.133 -7.947 1.00 92.88 192 ILE A CA 1
ATOM 1497 C C . ILE A 1 192 ? 6.129 3.620 -8.428 1.00 92.88 192 ILE A C 1
ATOM 1499 O O . ILE A 1 192 ? 6.036 4.504 -9.272 1.00 92.88 192 ILE A O 1
ATOM 1503 N N . ILE A 1 193 ? 5.054 3.107 -7.824 1.00 91.94 193 ILE A N 1
ATOM 1504 C CA . ILE A 1 193 ? 3.673 3.500 -8.149 1.00 91.94 193 ILE A CA 1
ATOM 1505 C C . ILE A 1 193 ? 3.427 4.977 -7.844 1.00 91.94 193 ILE A C 1
ATOM 1507 O O . ILE A 1 193 ? 2.856 5.685 -8.664 1.00 91.94 193 ILE A O 1
ATOM 1511 N N . GLN A 1 194 ? 3.900 5.459 -6.693 1.00 88.44 194 GLN A N 1
ATOM 1512 C CA . GLN A 1 194 ? 3.737 6.856 -6.281 1.00 88.44 194 GLN A CA 1
ATOM 1513 C C . GLN A 1 194 ? 4.589 7.837 -7.096 1.00 88.44 194 GLN A C 1
ATOM 1515 O O . GLN A 1 194 ? 4.252 9.017 -7.147 1.00 88.44 194 GLN A O 1
ATOM 1520 N N . ALA A 1 195 ? 5.670 7.367 -7.727 1.00 86.81 195 ALA A N 1
ATOM 1521 C CA . ALA A 1 195 ? 6.475 8.166 -8.651 1.00 86.81 195 ALA A CA 1
ATOM 1522 C C . ALA A 1 195 ? 5.834 8.287 -10.048 1.00 86.81 195 ALA A C 1
ATOM 1524 O O . ALA A 1 195 ? 6.148 9.219 -10.786 1.00 86.81 195 ALA A O 1
ATOM 1525 N N . SER A 1 196 ? 4.929 7.373 -10.414 1.00 87.94 196 SER A N 1
ATOM 1526 C CA . SER A 1 196 ? 4.216 7.402 -11.694 1.00 87.94 196 SER A CA 1
ATOM 1527 C C . SER A 1 196 ? 3.126 8.474 -11.710 1.00 87.94 196 SER A C 1
ATOM 1529 O O . SER A 1 196 ? 2.382 8.630 -10.743 1.00 87.94 196 SER A O 1
ATOM 1531 N N . LYS A 1 197 ? 2.944 9.161 -12.845 1.00 84.31 197 LYS A N 1
ATOM 1532 C CA . LYS A 1 197 ? 1.816 10.087 -13.026 1.00 84.31 197 LYS A CA 1
ATOM 1533 C C . LYS A 1 197 ? 0.466 9.397 -13.215 1.00 84.31 197 LYS A C 1
ATOM 1535 O O . LYS A 1 197 ? -0.549 9.990 -12.874 1.00 84.31 197 LYS A O 1
ATOM 1540 N N . ILE A 1 198 ? 0.433 8.158 -13.714 1.00 84.44 198 ILE A N 1
ATOM 1541 C CA . ILE A 1 198 ? -0.827 7.432 -13.960 1.00 84.44 198 ILE A CA 1
ATOM 1542 C C . ILE A 1 198 ? -1.435 6.922 -12.647 1.00 84.44 198 ILE A C 1
ATOM 1544 O O . ILE A 1 198 ? -2.653 6.918 -12.490 1.00 84.44 198 ILE A O 1
ATOM 1548 N N . PHE A 1 199 ? -0.594 6.517 -11.689 1.00 84.25 199 PHE A N 1
ATOM 1549 C CA . PHE A 1 199 ? -1.031 5.919 -10.420 1.00 84.25 199 PHE A CA 1
ATOM 1550 C C . PHE A 1 199 ? -0.653 6.721 -9.165 1.00 84.25 199 PHE A C 1
ATOM 1552 O O . PHE A 1 199 ? -0.848 6.239 -8.049 1.00 84.25 199 PHE A O 1
ATOM 1559 N N . GLY A 1 200 ? -0.100 7.921 -9.339 1.00 78.12 200 GLY A N 1
ATOM 1560 C CA . GLY A 1 200 ? 0.412 8.768 -8.265 1.00 78.12 200 GLY A CA 1
ATOM 1561 C C . GLY A 1 200 ? -0.670 9.493 -7.458 1.00 78.12 200 GLY A C 1
ATOM 1562 O O . GLY A 1 200 ? -1.624 8.889 -6.970 1.00 78.12 200 GLY A O 1
ATOM 1563 N N . GLN A 1 201 ? -0.485 10.804 -7.260 1.00 69.00 201 GLN A N 1
ATOM 1564 C CA . GLN A 1 201 ? -1.190 11.602 -6.242 1.00 69.00 201 GLN A CA 1
ATOM 1565 C C . GLN A 1 201 ? -2.725 11.547 -6.309 1.00 69.00 201 GLN A C 1
ATOM 1567 O O . GLN A 1 201 ? -3.362 11.565 -5.255 1.00 69.00 201 GLN A O 1
ATOM 1572 N N . ASP A 1 202 ? -3.306 11.431 -7.504 1.00 77.56 202 ASP A N 1
ATOM 1573 C CA . ASP A 1 202 ? -4.762 11.480 -7.702 1.00 77.56 202 ASP A CA 1
ATOM 1574 C C . ASP A 1 202 ? -5.446 10.106 -7.626 1.00 77.56 202 ASP A C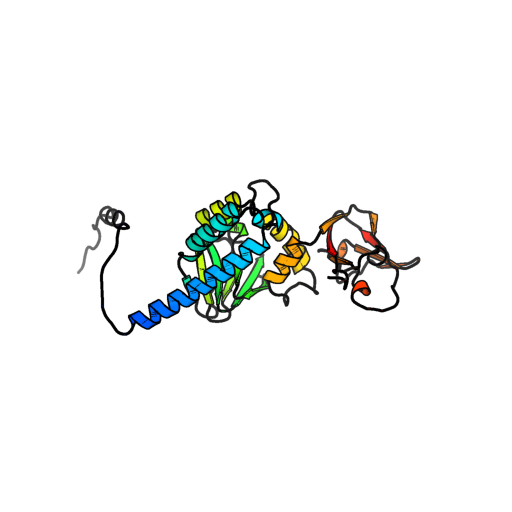 1
ATOM 1576 O O . ASP A 1 202 ? -6.676 10.006 -7.652 1.00 77.56 202 ASP A O 1
ATOM 1580 N N . VAL A 1 203 ? -4.669 9.025 -7.508 1.00 85.69 203 VAL A N 1
ATOM 1581 C CA . VAL A 1 203 ? -5.210 7.668 -7.415 1.00 85.69 203 VAL A CA 1
ATOM 1582 C C . VAL A 1 203 ? -5.437 7.283 -5.952 1.00 85.69 203 VAL A C 1
ATOM 1584 O O . VAL A 1 203 ? -4.500 7.364 -5.153 1.00 85.69 203 VAL A O 1
ATOM 1587 N N . PRO A 1 204 ? -6.646 6.802 -5.582 1.00 85.19 204 PRO A N 1
ATOM 1588 C CA . PRO A 1 204 ? -6.938 6.380 -4.217 1.00 85.19 204 PRO A CA 1
ATOM 1589 C C . PRO A 1 204 ? -5.929 5.359 -3.689 1.00 85.19 204 PRO A C 1
ATOM 1591 O O . PRO A 1 204 ? -5.581 4.401 -4.383 1.00 85.19 204 PRO A O 1
ATOM 1594 N N . PHE A 1 205 ? -5.525 5.505 -2.428 1.00 87.62 205 PHE A N 1
ATOM 1595 C CA . PHE A 1 205 ? -4.486 4.678 -1.811 1.00 87.62 205 PHE A CA 1
ATOM 1596 C C . PHE A 1 205 ? -4.764 3.167 -1.886 1.00 87.62 205 PHE A C 1
ATOM 1598 O O . PHE A 1 205 ? -3.872 2.385 -2.219 1.00 87.62 205 PHE A O 1
ATOM 1605 N N . ARG A 1 206 ? -6.013 2.733 -1.675 1.00 85.56 206 ARG A N 1
ATOM 1606 C CA . ARG A 1 206 ? -6.435 1.341 -1.922 1.00 85.56 206 ARG A CA 1
ATOM 1607 C C . ARG A 1 206 ? -6.144 0.836 -3.336 1.00 85.56 206 ARG A C 1
ATOM 1609 O O . ARG A 1 206 ? -5.763 -0.321 -3.487 1.00 85.56 206 ARG A O 1
ATOM 1616 N N . LEU A 1 207 ? -6.310 1.669 -4.365 1.00 87.75 207 LEU A N 1
ATOM 1617 C CA . LEU A 1 207 ? -6.031 1.275 -5.745 1.00 87.75 207 LEU A CA 1
ATOM 1618 C C . LEU A 1 207 ? -4.520 1.204 -5.979 1.00 87.75 207 LEU A C 1
ATOM 1620 O O . LEU A 1 207 ? -4.059 0.229 -6.564 1.00 87.75 207 LEU A O 1
ATOM 1624 N N . GLN A 1 208 ? -3.744 2.139 -5.414 1.00 90.75 208 GLN A N 1
ATOM 1625 C CA . GLN A 1 208 ? -2.278 2.043 -5.402 1.00 90.75 208 GLN A CA 1
ATOM 1626 C C . GLN A 1 208 ? -1.811 0.727 -4.760 1.00 90.75 208 GLN A C 1
ATOM 1628 O O . GLN A 1 208 ? -0.956 0.042 -5.311 1.00 90.75 208 GLN A O 1
ATOM 1633 N N . ASN A 1 209 ? -2.400 0.334 -3.623 1.00 90.56 209 ASN A N 1
ATOM 1634 C CA . ASN A 1 209 ? -2.074 -0.928 -2.955 1.00 90.56 209 ASN A CA 1
ATOM 1635 C C . ASN A 1 209 ? -2.445 -2.150 -3.804 1.00 90.56 209 ASN A C 1
ATOM 1637 O O . ASN A 1 209 ? -1.650 -3.083 -3.865 1.00 90.56 209 ASN A O 1
ATOM 1641 N N . LYS A 1 210 ? -3.596 -2.139 -4.493 1.00 89.56 210 LYS A N 1
ATOM 1642 C CA . LYS A 1 210 ? -3.968 -3.216 -5.427 1.00 89.56 210 LYS A CA 1
ATOM 1643 C C . LYS A 1 210 ? -2.969 -3.332 -6.576 1.00 89.56 210 LYS A C 1
ATOM 1645 O O . LYS A 1 210 ? -2.479 -4.423 -6.845 1.00 89.56 210 LYS A O 1
ATOM 1650 N N . VAL A 1 211 ? -2.602 -2.218 -7.206 1.00 91.56 211 VAL A N 1
ATOM 1651 C CA . VAL A 1 211 ? -1.583 -2.223 -8.266 1.00 91.56 211 VAL A CA 1
ATOM 1652 C C . VAL A 1 211 ? -0.248 -2.743 -7.719 1.00 91.56 211 VAL A C 1
ATOM 1654 O O . VAL A 1 211 ? 0.366 -3.610 -8.328 1.00 91.56 211 VAL A O 1
ATOM 1657 N N . ALA A 1 212 ? 0.165 -2.310 -6.523 1.00 92.44 212 ALA A N 1
ATOM 1658 C CA . ALA A 1 212 ? 1.398 -2.766 -5.869 1.00 92.44 212 ALA A CA 1
ATOM 1659 C C . ALA A 1 212 ? 1.407 -4.268 -5.572 1.00 92.44 212 ALA A C 1
ATOM 1661 O O . ALA A 1 212 ? 2.460 -4.907 -5.633 1.00 92.44 212 ALA A O 1
ATOM 1662 N N . GLN A 1 213 ? 0.239 -4.807 -5.229 1.00 91.69 213 GLN A N 1
ATOM 1663 C CA . GLN A 1 213 ? 0.028 -6.208 -4.907 1.00 91.69 213 GLN A CA 1
ATOM 1664 C C . GLN A 1 213 ? 0.194 -7.107 -6.135 1.00 91.69 213 GLN A C 1
ATOM 1666 O O . GLN A 1 213 ? 0.890 -8.120 -6.054 1.00 91.69 213 GLN A O 1
ATOM 1671 N N . TYR A 1 214 ? -0.431 -6.732 -7.255 1.00 90.31 214 TYR A N 1
ATOM 1672 C CA . TYR A 1 214 ? -0.491 -7.561 -8.462 1.00 90.31 214 TYR A CA 1
ATOM 1673 C C . TYR A 1 214 ? 0.636 -7.284 -9.462 1.00 90.31 214 TYR A C 1
ATOM 1675 O O . TYR A 1 214 ? 0.960 -8.163 -10.256 1.00 90.31 214 TYR A O 1
ATOM 1683 N N . ALA A 1 215 ? 1.283 -6.116 -9.402 1.00 92.75 215 ALA A N 1
ATOM 1684 C CA . ALA A 1 215 ? 2.395 -5.794 -10.289 1.00 92.75 215 ALA A CA 1
ATOM 1685 C C . ALA A 1 215 ? 3.548 -6.796 -10.147 1.00 92.75 215 ALA A C 1
ATOM 1687 O O . ALA A 1 215 ? 3.978 -7.135 -9.037 1.00 92.75 215 ALA A O 1
ATOM 1688 N N . THR A 1 216 ? 4.073 -7.245 -11.282 1.00 93.00 216 THR A N 1
ATOM 1689 C CA . THR A 1 216 ? 5.235 -8.129 -11.355 1.00 93.00 216 THR A CA 1
ATOM 1690 C C . THR A 1 216 ? 6.506 -7.294 -11.347 1.00 93.00 216 THR A C 1
ATOM 1692 O O . THR A 1 216 ? 6.664 -6.380 -12.151 1.00 93.00 216 THR A O 1
ATOM 1695 N N . GLU A 1 217 ? 7.425 -7.601 -10.436 1.00 93.81 217 GLU A N 1
ATOM 1696 C CA . GLU A 1 217 ? 8.741 -6.971 -10.428 1.00 93.81 217 GLU A CA 1
ATOM 1697 C C . GLU A 1 217 ? 9.610 -7.562 -11.541 1.00 93.81 217 GLU A C 1
ATOM 1699 O O . GLU A 1 217 ? 9.821 -8.775 -11.590 1.00 93.81 217 GLU A O 1
ATOM 1704 N N . VAL A 1 218 ? 10.140 -6.704 -12.407 1.00 93.75 218 VAL A N 1
ATOM 1705 C CA . VAL A 1 218 ? 11.092 -7.078 -13.454 1.00 93.75 218 VAL A CA 1
ATOM 1706 C C . VAL A 1 218 ? 12.433 -6.424 -13.113 1.00 93.75 218 VAL A C 1
ATOM 1708 O O . VAL A 1 218 ? 12.572 -5.204 -13.257 1.00 93.75 218 VAL A O 1
ATOM 1711 N N . PRO A 1 219 ? 13.407 -7.188 -12.587 1.00 94.00 219 PRO A N 1
ATOM 1712 C CA . PRO A 1 219 ? 14.752 -6.673 -12.376 1.00 94.00 219 PRO A CA 1
ATOM 1713 C C . PRO A 1 219 ? 15.433 -6.464 -13.731 1.00 94.00 219 PRO A C 1
ATOM 1715 O O . PRO A 1 219 ? 15.325 -7.322 -14.605 1.00 94.00 219 PRO A O 1
ATOM 1718 N N . LEU A 1 220 ? 16.131 -5.341 -13.879 1.00 94.06 220 LEU A N 1
ATOM 1719 C CA . LEU A 1 220 ? 16.906 -5.002 -15.069 1.00 94.06 220 LEU A CA 1
ATOM 1720 C C . LEU A 1 220 ? 18.344 -4.681 -14.655 1.00 94.06 220 LEU A C 1
ATOM 1722 O O . LEU A 1 220 ? 18.571 -3.936 -13.692 1.00 94.06 220 LEU A O 1
ATOM 1726 N N . ASP A 1 221 ? 19.305 -5.253 -15.368 1.00 93.81 221 ASP A N 1
ATOM 1727 C CA . ASP A 1 221 ? 20.719 -4.907 -15.289 1.00 93.81 221 ASP A CA 1
ATOM 1728 C C . ASP A 1 221 ? 21.077 -3.852 -16.352 1.00 93.81 221 ASP A C 1
ATOM 1730 O O . ASP A 1 221 ? 20.378 -3.647 -17.344 1.00 93.81 221 ASP A O 1
ATOM 1734 N N . ALA A 1 222 ? 22.198 -3.155 -16.151 1.00 92.62 222 ALA A N 1
ATOM 1735 C CA . ALA A 1 222 ? 22.651 -2.137 -17.095 1.00 92.62 222 ALA A CA 1
ATOM 1736 C C . ALA A 1 222 ? 22.918 -2.749 -18.483 1.00 92.62 222 ALA A C 1
ATOM 1738 O O . ALA A 1 222 ? 23.698 -3.693 -18.625 1.00 92.62 222 ALA A O 1
ATOM 1739 N N . GLY A 1 223 ? 22.310 -2.164 -19.511 1.00 90.38 223 GLY A N 1
ATOM 1740 C CA . GLY A 1 223 ? 22.361 -2.625 -20.895 1.00 90.38 223 GLY A CA 1
ATOM 1741 C C . GLY A 1 223 ? 21.211 -3.549 -21.299 1.00 90.38 223 GLY A C 1
ATOM 1742 O O . GLY A 1 223 ? 21.090 -3.829 -22.500 1.00 90.38 223 GLY A O 1
ATOM 1743 N N . ASP A 1 224 ?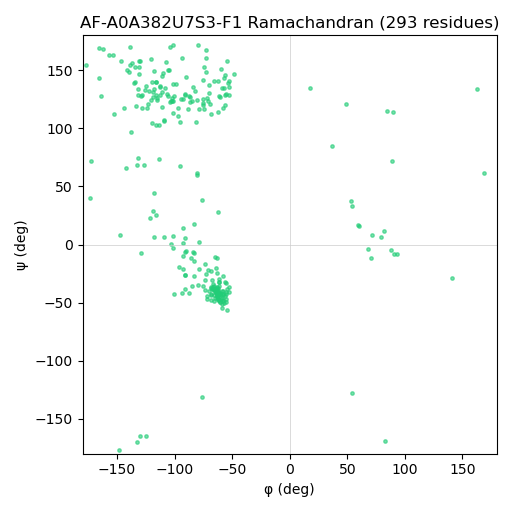 20.369 -3.984 -20.353 1.00 92.88 224 ASP A N 1
ATOM 1744 C CA . ASP A 1 224 ? 19.165 -4.756 -20.657 1.00 92.88 224 ASP A CA 1
ATOM 1745 C C . ASP A 1 224 ? 18.221 -3.967 -21.561 1.00 92.88 224 ASP A C 1
ATOM 1747 O O . ASP A 1 224 ? 18.186 -2.732 -21.571 1.00 92.88 224 ASP A O 1
ATOM 1751 N N . ARG A 1 225 ? 17.453 -4.709 -22.363 1.00 89.94 225 ARG A N 1
ATOM 1752 C CA . ARG A 1 225 ? 16.481 -4.141 -23.293 1.00 89.94 225 ARG A CA 1
ATOM 1753 C C . ARG A 1 225 ? 15.179 -4.901 -23.219 1.00 89.94 225 ARG A C 1
ATOM 1755 O O . ARG A 1 225 ? 15.184 -6.132 -23.212 1.00 89.94 225 ARG A O 1
ATOM 1762 N N . PHE A 1 226 ? 14.073 -4.174 -23.249 1.00 88.88 226 PHE A N 1
ATOM 1763 C CA . PHE A 1 226 ? 12.753 -4.777 -23.369 1.00 88.88 226 PHE A CA 1
ATOM 1764 C C . PHE A 1 226 ? 11.873 -4.001 -24.348 1.00 88.88 226 PHE A C 1
ATOM 1766 O O . PHE A 1 226 ? 12.101 -2.824 -24.631 1.00 88.88 226 PHE A O 1
ATOM 1773 N N . PHE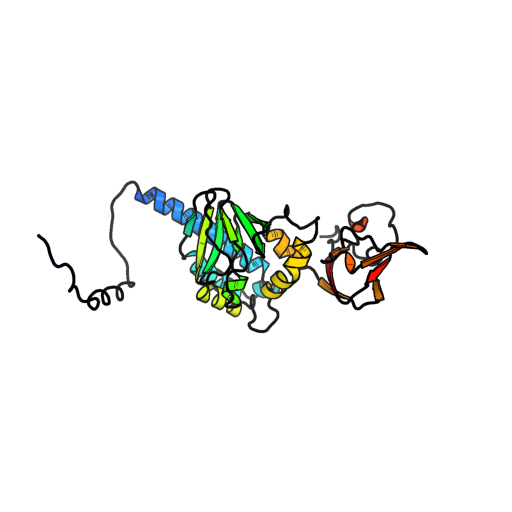 A 1 227 ? 10.887 -4.711 -24.891 1.00 87.25 227 PHE A N 1
ATOM 1774 C CA . PHE A 1 227 ? 9.909 -4.202 -25.845 1.00 87.25 227 PHE A CA 1
ATOM 1775 C C . PHE A 1 227 ? 8.568 -4.116 -25.117 1.00 87.25 227 PHE A C 1
ATOM 1777 O O . PHE A 1 227 ? 7.995 -5.158 -24.798 1.00 87.25 227 PHE A O 1
ATOM 1784 N N . PRO A 1 228 ? 8.080 -2.915 -24.786 1.00 83.62 228 PRO A N 1
ATOM 1785 C CA . PRO A 1 228 ? 6.844 -2.784 -24.019 1.00 83.62 228 PRO A CA 1
ATOM 1786 C C . PRO A 1 228 ? 5.595 -3.236 -24.790 1.00 83.62 228 PRO A C 1
ATOM 1788 O O . PRO A 1 228 ? 4.667 -3.766 -24.185 1.00 83.62 228 PRO A O 1
ATOM 1791 N N . ASP A 1 229 ? 5.604 -3.091 -26.119 1.00 75.81 229 ASP A N 1
ATOM 1792 C CA . ASP A 1 229 ? 4.409 -3.233 -26.966 1.00 75.81 229 ASP A CA 1
ATOM 1793 C C . ASP A 1 229 ? 4.324 -4.570 -27.746 1.00 75.81 229 ASP A C 1
ATOM 1795 O O . ASP A 1 229 ? 3.377 -4.788 -28.494 1.00 75.81 229 ASP A O 1
ATOM 1799 N N . ASN A 1 230 ? 5.291 -5.492 -27.605 1.00 64.12 230 ASN A N 1
ATOM 1800 C CA . ASN A 1 230 ? 5.407 -6.685 -28.475 1.00 64.12 230 ASN A CA 1
ATOM 1801 C C . ASN A 1 230 ? 5.288 -8.034 -27.734 1.00 64.12 230 ASN A C 1
ATOM 1803 O O . ASN A 1 230 ? 5.874 -9.039 -28.136 1.00 64.12 230 ASN A O 1
ATOM 1807 N N . ASN A 1 231 ? 4.552 -8.068 -26.617 1.00 57.81 231 ASN A N 1
ATOM 1808 C CA . ASN A 1 231 ? 4.594 -9.203 -25.681 1.00 57.81 231 ASN A CA 1
ATOM 1809 C C . ASN A 1 231 ? 3.322 -10.071 -25.676 1.00 57.81 231 ASN A C 1
ATOM 1811 O O . ASN A 1 231 ? 3.198 -10.961 -24.837 1.00 57.81 231 ASN A O 1
ATOM 1815 N N . GLY A 1 232 ? 2.363 -9.825 -26.577 1.00 57.41 232 GLY A N 1
ATOM 1816 C CA . GLY A 1 232 ? 1.113 -10.599 -26.692 1.00 57.41 232 GLY A CA 1
ATOM 1817 C C . GLY A 1 232 ? 0.102 -10.405 -25.549 1.00 57.41 232 GLY A C 1
ATOM 1818 O O . GLY A 1 232 ? -1.050 -10.798 -25.697 1.00 57.41 232 GLY A O 1
ATOM 1819 N N . MET A 1 233 ? 0.506 -9.771 -24.445 1.00 61.25 233 MET A N 1
ATOM 1820 C CA . MET A 1 233 ? -0.363 -9.243 -23.394 1.00 61.25 233 MET A CA 1
ATOM 1821 C C . MET A 1 233 ? -0.155 -7.735 -23.298 1.00 61.25 233 MET A C 1
ATOM 1823 O O . MET A 1 233 ? 0.980 -7.283 -23.126 1.00 61.25 233 MET A O 1
ATOM 1827 N N . GLU A 1 234 ? -1.244 -6.973 -23.375 1.00 79.44 234 GLU A N 1
ATOM 1828 C CA . GLU A 1 234 ? -1.241 -5.530 -23.139 1.00 79.44 234 GLU A CA 1
ATOM 1829 C C . GLU A 1 234 ? -0.701 -5.282 -21.721 1.00 79.44 234 GLU A C 1
ATOM 1831 O O . GLU A 1 234 ? -1.212 -5.809 -20.736 1.00 79.44 234 GLU A O 1
ATOM 1836 N N . SER A 1 235 ? 0.426 -4.584 -21.591 1.00 87.69 235 SER A N 1
ATOM 1837 C CA . SER A 1 235 ? 1.079 -4.356 -20.297 1.00 87.69 235 SER A CA 1
ATOM 1838 C C . SER A 1 235 ? 1.647 -2.950 -20.221 1.00 87.69 235 SER A C 1
ATOM 1840 O O . SER A 1 235 ? 2.079 -2.392 -21.225 1.00 87.69 235 SER A O 1
ATOM 1842 N N . ILE A 1 236 ? 1.701 -2.408 -19.008 1.00 90.75 236 ILE A N 1
ATOM 1843 C CA . ILE A 1 236 ? 2.369 -1.142 -18.706 1.00 90.75 236 ILE A CA 1
ATOM 1844 C C . ILE A 1 236 ? 3.528 -1.418 -17.760 1.00 90.75 236 ILE A C 1
ATOM 1846 O O . ILE A 1 236 ? 3.409 -2.198 -16.817 1.00 90.75 236 ILE A O 1
ATOM 1850 N N . TYR A 1 237 ? 4.645 -0.747 -17.995 1.00 93.00 237 TYR A N 1
ATOM 1851 C CA . TYR A 1 237 ? 5.841 -0.803 -17.177 1.00 93.00 237 TYR A CA 1
ATOM 1852 C C . TYR A 1 237 ? 6.034 0.537 -16.475 1.00 93.00 237 TYR A C 1
ATOM 1854 O O . TYR A 1 237 ? 5.983 1.586 -17.112 1.00 93.00 237 TYR A O 1
ATOM 1862 N N . LEU A 1 238 ? 6.270 0.499 -15.166 1.00 94.31 238 LEU A N 1
ATOM 1863 C CA . LEU A 1 238 ? 6.556 1.678 -14.352 1.00 94.31 238 LEU A CA 1
ATOM 1864 C C . LEU A 1 238 ? 7.973 1.590 -13.789 1.00 94.31 238 LEU A C 1
ATOM 1866 O O . LEU A 1 238 ? 8.308 0.633 -13.089 1.00 94.31 238 LEU A O 1
ATOM 1870 N N . GLY A 1 239 ? 8.788 2.602 -14.053 1.00 93.62 239 GLY A N 1
ATOM 1871 C CA . GLY A 1 239 ? 10.061 2.843 -13.387 1.00 93.62 239 GLY A CA 1
ATOM 1872 C C . GLY A 1 239 ? 9.949 3.939 -12.327 1.00 93.62 239 GLY A C 1
ATOM 1873 O O . GLY A 1 239 ? 8.929 4.612 -12.190 1.00 93.62 239 GLY A O 1
ATOM 1874 N N . LYS A 1 240 ? 11.018 4.112 -11.546 1.00 90.56 240 LYS A N 1
ATOM 1875 C CA . LYS A 1 240 ? 11.095 5.153 -10.507 1.00 90.56 240 LYS A CA 1
ATOM 1876 C C . LYS A 1 240 ? 11.898 6.378 -10.939 1.00 90.56 240 LYS A C 1
ATOM 1878 O O . LYS A 1 240 ? 11.513 7.498 -10.631 1.00 90.56 240 LYS A O 1
ATOM 1883 N N . SER A 1 241 ? 13.027 6.130 -11.595 1.00 91.44 241 SER A N 1
ATOM 1884 C CA . SER A 1 241 ? 14.077 7.105 -11.883 1.00 91.44 241 SER A CA 1
ATOM 1885 C C . SER A 1 241 ? 14.194 7.275 -13.396 1.00 91.44 241 SER A C 1
ATOM 1887 O O . SER A 1 241 ? 14.736 6.377 -14.036 1.00 91.44 241 SER A O 1
ATOM 1889 N N . PRO A 1 242 ? 13.661 8.357 -13.989 1.00 91.19 242 PRO A N 1
ATOM 1890 C CA . PRO A 1 242 ? 13.727 8.579 -15.433 1.00 91.19 242 PRO A CA 1
ATOM 1891 C C . PRO A 1 242 ? 15.154 8.486 -15.999 1.00 91.19 242 PRO A C 1
ATOM 1893 O O . PRO A 1 242 ? 15.359 7.918 -17.065 1.00 91.19 242 PRO A O 1
ATOM 1896 N N . GLU A 1 243 ? 16.146 8.956 -15.240 1.00 91.81 243 GLU A N 1
ATOM 1897 C CA . GLU A 1 243 ? 17.571 8.974 -15.589 1.00 91.81 243 GLU A CA 1
ATOM 1898 C C . GLU A 1 243 ? 18.209 7.588 -15.782 1.00 91.81 243 GLU A C 1
ATOM 1900 O O . GLU A 1 243 ? 19.342 7.484 -16.253 1.00 91.81 243 GLU A O 1
ATOM 1905 N N . HIS A 1 244 ? 17.506 6.522 -15.402 1.00 93.25 244 HIS A N 1
ATOM 1906 C CA . HIS A 1 244 ? 17.947 5.146 -15.598 1.00 93.25 244 HIS A CA 1
ATOM 1907 C C . HIS A 1 244 ? 17.582 4.595 -16.980 1.00 93.25 244 HIS A C 1
ATOM 1909 O O . HIS A 1 244 ? 18.102 3.561 -17.376 1.00 93.25 244 HIS A O 1
ATOM 1915 N N . PHE A 1 245 ? 16.736 5.280 -17.746 1.00 93.69 245 PHE A N 1
ATOM 1916 C CA . PHE A 1 245 ? 16.187 4.738 -18.983 1.00 93.69 245 PHE A CA 1
ATOM 1917 C C . PHE A 1 245 ? 16.593 5.569 -20.199 1.00 93.69 245 PHE A C 1
ATOM 1919 O O . PHE A 1 245 ? 16.725 6.791 -20.138 1.00 93.69 245 PHE A O 1
ATOM 1926 N N . SER A 1 246 ? 16.717 4.908 -21.344 1.00 93.25 246 SER A N 1
ATOM 1927 C CA . SER A 1 246 ? 16.663 5.547 -22.656 1.00 93.25 246 SER A CA 1
ATOM 1928 C C . SER A 1 246 ? 15.701 4.791 -23.568 1.00 93.25 246 SER A C 1
ATOM 1930 O O . SER A 1 246 ? 15.454 3.595 -23.405 1.00 93.25 246 SER A O 1
ATOM 1932 N N . ILE A 1 247 ? 15.117 5.497 -24.531 1.00 92.38 247 ILE A N 1
ATOM 1933 C CA . ILE A 1 247 ? 14.258 4.907 -25.555 1.00 92.38 247 ILE A CA 1
ATOM 1934 C C . ILE A 1 247 ? 15.030 4.872 -26.864 1.00 92.38 247 ILE A C 1
ATOM 1936 O O . ILE A 1 247 ? 15.527 5.892 -27.345 1.00 92.38 247 ILE A O 1
ATOM 1940 N N . ARG A 1 248 ? 15.087 3.695 -27.478 1.00 90.81 248 ARG A N 1
ATOM 1941 C CA . ARG A 1 248 ? 15.604 3.506 -28.826 1.00 90.81 248 ARG A CA 1
ATOM 1942 C C . ARG A 1 248 ? 14.456 3.300 -29.800 1.00 90.81 248 ARG A C 1
ATOM 1944 O O . ARG A 1 248 ? 13.668 2.366 -29.674 1.00 90.81 248 ARG A O 1
ATOM 1951 N N . PHE A 1 249 ? 14.412 4.158 -30.808 1.00 86.88 249 PHE A N 1
ATOM 1952 C CA . PHE A 1 249 ? 13.466 4.087 -31.910 1.00 86.88 249 PHE A CA 1
ATOM 1953 C C . PHE A 1 249 ? 14.241 4.148 -33.226 1.00 86.88 249 PHE A C 1
ATOM 1955 O O . PHE A 1 249 ? 14.914 5.142 -33.522 1.00 86.88 249 PHE A O 1
ATOM 1962 N N . LYS A 1 250 ? 14.157 3.074 -34.022 1.00 84.50 250 LYS A N 1
ATOM 1963 C CA . LYS A 1 250 ? 15.011 2.865 -35.206 1.00 84.50 250 LYS A CA 1
ATOM 1964 C C . LYS A 1 250 ? 16.498 2.974 -34.811 1.00 84.50 250 LYS A C 1
ATOM 1966 O O . LYS A 1 250 ? 16.914 2.342 -33.845 1.00 84.50 250 LYS A O 1
ATOM 1971 N N . ASP A 1 251 ? 17.280 3.803 -35.503 1.00 82.56 251 ASP A N 1
ATOM 1972 C CA . ASP A 1 251 ? 18.714 4.011 -35.241 1.00 82.56 251 ASP A CA 1
ATOM 1973 C C . ASP A 1 251 ? 19.008 5.187 -34.289 1.00 82.56 251 ASP A C 1
ATOM 1975 O O . ASP A 1 251 ? 20.138 5.674 -34.226 1.00 82.56 251 ASP A O 1
ATOM 1979 N N . ARG A 1 252 ? 17.994 5.703 -33.581 1.00 88.25 252 ARG A N 1
ATOM 1980 C CA . ARG A 1 252 ? 18.145 6.830 -32.650 1.00 88.25 252 ARG A CA 1
ATOM 1981 C C . ARG A 1 252 ? 17.840 6.403 -31.228 1.00 88.25 252 ARG A C 1
ATOM 1983 O O . ARG A 1 252 ? 16.883 5.673 -30.988 1.00 88.25 252 ARG A O 1
ATOM 1990 N N . GLU A 1 253 ? 18.635 6.910 -30.298 1.00 91.19 253 GLU A N 1
ATOM 1991 C CA . GLU A 1 253 ? 18.448 6.729 -28.864 1.00 91.19 253 GLU A CA 1
ATOM 1992 C C . GLU A 1 253 ? 18.207 8.088 -28.207 1.00 91.19 253 GLU A C 1
ATOM 1994 O O . GLU A 1 253 ? 18.886 9.066 -28.525 1.00 91.19 253 GLU A O 1
ATOM 1999 N N . VAL A 1 254 ? 17.205 8.147 -27.335 1.00 90.31 254 VAL A N 1
ATOM 2000 C CA . VAL A 1 254 ? 16.775 9.342 -26.609 1.00 90.31 254 VAL A CA 1
ATOM 2001 C C . VAL A 1 254 ? 16.815 9.025 -25.120 1.00 90.31 254 VAL A C 1
ATOM 2003 O O . VAL A 1 254 ? 16.098 8.143 -24.659 1.00 90.31 254 VAL A O 1
ATOM 2006 N N . SER A 1 255 ? 17.651 9.743 -24.373 1.00 88.19 255 SER A N 1
ATOM 2007 C CA . SER A 1 255 ? 17.833 9.548 -22.925 1.00 88.19 255 SER A CA 1
ATOM 2008 C C . SER A 1 255 ? 17.092 10.583 -22.071 1.00 88.19 255 SER A C 1
ATOM 2010 O O . SER A 1 255 ? 17.099 10.480 -20.850 1.00 88.19 255 SER A O 1
ATOM 2012 N N . ASP A 1 256 ? 16.435 11.568 -22.691 1.00 87.44 256 ASP A N 1
ATOM 2013 C CA . ASP A 1 256 ? 15.659 12.608 -22.000 1.00 87.44 256 ASP A CA 1
ATOM 2014 C C . ASP A 1 256 ? 14.269 12.083 -21.602 1.00 87.44 256 ASP A C 1
ATOM 2016 O O . ASP A 1 256 ? 13.228 12.577 -22.046 1.00 87.44 256 ASP A O 1
ATOM 2020 N N . ILE A 1 257 ? 14.249 11.032 -20.785 1.00 88.62 257 ILE A N 1
ATOM 2021 C CA . ILE A 1 257 ? 13.016 10.460 -20.250 1.00 88.62 257 ILE A CA 1
ATOM 2022 C C . ILE A 1 257 ? 12.499 11.382 -19.149 1.00 88.62 257 ILE A C 1
ATOM 2024 O O . ILE A 1 257 ? 13.188 11.661 -18.172 1.00 88.62 257 ILE A O 1
ATOM 2028 N N . ILE A 1 258 ? 11.271 11.874 -19.313 1.00 85.06 258 ILE A N 1
ATOM 2029 C CA . ILE A 1 258 ? 10.596 12.695 -18.297 1.00 85.06 258 ILE A CA 1
ATOM 2030 C C . ILE A 1 258 ? 9.859 11.788 -17.310 1.00 85.06 258 ILE A C 1
ATOM 2032 O O . ILE A 1 258 ? 9.885 12.016 -16.102 1.00 85.06 258 ILE A O 1
ATOM 2036 N N . GLU A 1 259 ? 9.210 10.748 -17.831 1.00 87.62 259 GLU A N 1
ATOM 2037 C CA . GLU A 1 259 ? 8.398 9.807 -17.069 1.00 87.62 259 GLU A CA 1
ATOM 2038 C C . GLU A 1 259 ? 8.752 8.384 -17.493 1.00 87.62 259 GLU A C 1
ATOM 2040 O O . GLU A 1 259 ? 8.586 8.050 -18.665 1.00 87.62 259 GLU A O 1
ATOM 2045 N N . PRO A 1 260 ? 9.236 7.536 -16.574 1.00 91.81 260 PRO A N 1
ATOM 2046 C CA . PRO A 1 260 ? 9.592 6.158 -16.881 1.00 91.81 260 PRO A CA 1
ATOM 2047 C C . PRO A 1 260 ? 8.331 5.284 -16.901 1.00 91.81 260 PRO A C 1
ATOM 2049 O O . PRO A 1 260 ? 8.159 4.390 -16.074 1.00 91.81 260 PRO A O 1
ATOM 2052 N N . ILE A 1 261 ? 7.409 5.601 -17.802 1.00 92.06 261 ILE A N 1
ATOM 2053 C CA . ILE A 1 261 ? 6.198 4.835 -18.076 1.00 92.06 261 ILE A CA 1
ATOM 2054 C C . ILE A 1 261 ? 6.336 4.326 -19.501 1.00 92.06 261 ILE A C 1
ATOM 2056 O O . ILE A 1 261 ? 6.579 5.118 -20.405 1.00 92.06 261 ILE A O 1
ATOM 2060 N N . PHE A 1 262 ? 6.204 3.017 -19.679 1.00 91.00 262 PHE A N 1
ATOM 2061 C CA . PHE A 1 262 ? 6.369 2.375 -20.977 1.00 91.00 262 PHE A CA 1
ATOM 2062 C C . PHE A 1 262 ? 5.236 1.383 -21.226 1.00 91.00 262 PHE A C 1
ATOM 2064 O O . PHE A 1 262 ? 4.688 0.818 -20.279 1.00 91.00 262 PHE A O 1
ATOM 2071 N N . GLY A 1 263 ? 4.901 1.122 -22.483 1.00 87.75 263 GLY A N 1
ATOM 2072 C CA . GLY A 1 263 ? 3.762 0.273 -22.842 1.00 87.75 263 GLY A CA 1
ATOM 2073 C C . GLY A 1 263 ? 2.420 1.002 -22.805 1.00 87.75 263 GLY A C 1
ATOM 2074 O O . GLY A 1 263 ? 1.367 0.378 -22.859 1.00 87.75 263 GLY A O 1
ATOM 2075 N N . GLU A 1 264 ? 2.433 2.328 -22.692 1.00 83.56 264 GLU A N 1
ATOM 2076 C CA . GLU A 1 264 ? 1.253 3.188 -22.679 1.00 83.56 264 GLU A CA 1
ATOM 2077 C C . GLU A 1 264 ? 0.462 3.131 -23.993 1.00 83.56 264 GLU A C 1
ATOM 2079 O O . GLU A 1 264 ? -0.748 3.352 -23.985 1.00 83.56 264 GLU A O 1
ATOM 2084 N N . ASN A 1 265 ? 1.113 2.772 -25.105 1.00 79.81 265 ASN A N 1
ATOM 2085 C CA . ASN A 1 265 ? 0.440 2.527 -26.382 1.00 79.81 265 ASN A CA 1
ATOM 2086 C C . ASN A 1 265 ? -0.566 1.376 -26.279 1.00 79.81 265 ASN A C 1
ATOM 2088 O O . ASN A 1 265 ? -1.598 1.423 -26.940 1.00 79.81 265 ASN A O 1
ATOM 2092 N N . ASN A 1 266 ? -0.326 0.402 -25.395 1.00 78.44 266 ASN A N 1
ATOM 2093 C CA . ASN A 1 266 ? -1.249 -0.707 -25.154 1.00 78.44 266 ASN A CA 1
ATOM 2094 C C . ASN A 1 266 ? -2.591 -0.253 -24.543 1.00 78.44 266 ASN A C 1
ATOM 2096 O O . ASN A 1 266 ? -3.527 -1.039 -24.488 1.00 78.44 266 ASN A O 1
ATOM 2100 N N . LEU A 1 267 ? -2.719 1.002 -24.087 1.00 76.25 267 LEU A N 1
ATOM 2101 C CA . LEU A 1 267 ? -3.995 1.567 -23.624 1.00 76.25 267 LEU A CA 1
ATOM 2102 C C . LEU A 1 267 ? -4.879 2.102 -24.758 1.00 76.25 267 LEU A C 1
ATOM 2104 O O . LEU A 1 267 ? -6.054 2.399 -24.522 1.00 76.25 267 LEU A O 1
ATOM 2108 N N . PHE A 1 268 ? -4.334 2.281 -25.964 1.00 72.00 268 PHE A N 1
ATOM 2109 C CA . PHE A 1 268 ? -5.029 2.936 -27.068 1.00 72.00 268 PHE A CA 1
ATOM 2110 C C . PHE A 1 268 ? -5.059 2.034 -28.312 1.00 72.00 268 PHE A C 1
ATOM 2112 O O . PHE A 1 268 ? -4.036 1.475 -28.689 1.00 72.00 268 PHE A O 1
ATOM 2119 N N . PRO A 1 269 ? -6.197 1.929 -29.025 1.00 61.53 269 PRO A N 1
ATOM 2120 C CA . PRO A 1 269 ? -6.355 1.050 -30.191 1.00 61.53 269 PRO A CA 1
ATOM 2121 C C . PRO A 1 269 ? -5.684 1.598 -31.472 1.00 61.53 269 PRO A C 1
ATOM 2123 O O . PRO A 1 269 ? -6.247 1.518 -32.566 1.00 61.53 269 PRO A O 1
ATOM 2126 N N . HIS A 1 270 ? -4.513 2.223 -31.354 1.00 61.53 270 HIS A N 1
ATOM 2127 C CA . HIS A 1 270 ? -3.787 2.853 -32.459 1.00 61.53 270 HIS A CA 1
ATOM 2128 C C . HIS A 1 270 ? -2.591 2.016 -32.923 1.00 61.53 270 HIS A C 1
ATOM 2130 O O . HIS A 1 270 ? -2.240 1.006 -32.322 1.00 61.53 270 HIS A O 1
ATOM 2136 N N . GLU A 1 271 ? -2.004 2.421 -34.051 1.00 61.81 271 GLU A N 1
ATOM 2137 C CA . GLU A 1 271 ? -0.864 1.749 -34.674 1.00 61.81 271 GLU A CA 1
ATOM 2138 C C . GLU A 1 271 ? 0.301 1.652 -33.674 1.00 61.81 271 GLU A C 1
ATOM 2140 O O . GLU A 1 271 ? 0.775 2.667 -33.161 1.00 61.81 271 GLU A O 1
ATOM 2145 N N . VAL A 1 272 ? 0.720 0.420 -33.367 1.00 64.38 272 VAL A N 1
ATOM 2146 C CA . VAL A 1 272 ? 1.760 0.132 -32.375 1.00 64.38 272 VAL A CA 1
ATOM 2147 C C . VAL A 1 272 ? 3.071 0.773 -32.823 1.00 64.38 272 VAL A C 1
ATOM 2149 O O . VAL A 1 272 ? 3.647 0.389 -33.844 1.00 64.38 272 VAL A O 1
ATOM 2152 N N . MET A 1 273 ? 3.559 1.758 -32.069 1.00 67.06 273 MET A N 1
ATOM 2153 C CA . MET A 1 273 ? 4.896 2.295 -32.294 1.00 67.06 273 MET A CA 1
ATOM 2154 C C . MET A 1 273 ? 5.918 1.378 -31.636 1.00 67.06 273 MET A C 1
ATOM 2156 O O . MET A 1 273 ? 6.094 1.407 -30.427 1.00 67.06 273 MET A O 1
ATOM 2160 N N . GLU A 1 274 ? 6.638 0.589 -32.430 1.00 77.38 274 GLU A N 1
ATOM 2161 C CA . GLU A 1 274 ? 7.708 -0.254 -31.897 1.00 77.38 274 GLU A CA 1
ATOM 2162 C C . GLU A 1 274 ? 8.889 0.592 -31.405 1.00 77.38 274 GLU A C 1
ATOM 2164 O O . GLU A 1 274 ? 9.622 1.198 -32.194 1.00 77.38 274 GLU A O 1
ATOM 2169 N N . TYR A 1 275 ? 9.110 0.591 -30.092 1.00 87.50 275 TYR A N 1
ATOM 2170 C CA . TYR A 1 275 ? 10.308 1.138 -29.467 1.00 87.50 275 TYR A CA 1
ATOM 2171 C C . TYR A 1 275 ? 10.921 0.146 -28.475 1.00 87.50 275 TYR A C 1
ATOM 2173 O O . TYR A 1 275 ? 10.275 -0.781 -27.986 1.00 87.50 275 TYR A O 1
ATOM 2181 N N . GLN A 1 276 ? 12.210 0.333 -28.205 1.00 90.75 276 GLN A N 1
ATOM 2182 C CA . GLN A 1 276 ? 12.957 -0.420 -27.205 1.00 90.75 276 GLN A CA 1
ATOM 2183 C C . GLN A 1 276 ? 13.250 0.492 -26.029 1.00 90.75 276 GLN A C 1
ATOM 2185 O O . GLN A 1 276 ? 13.726 1.610 -26.221 1.00 90.75 276 GLN A O 1
ATOM 2190 N N . VAL A 1 277 ? 13.031 -0.005 -24.821 1.00 91.06 277 VAL A N 1
ATOM 2191 C CA . VAL A 1 277 ? 13.567 0.627 -23.619 1.00 91.06 277 VAL A CA 1
ATOM 2192 C C . VAL A 1 277 ? 14.924 -0.000 -23.349 1.00 91.06 277 VAL A C 1
ATOM 2194 O O . VAL A 1 277 ? 15.049 -1.226 -23.358 1.00 91.06 277 VAL A O 1
ATOM 2197 N N . VAL A 1 278 ? 15.938 0.835 -23.158 1.00 91.50 278 VAL A N 1
ATOM 2198 C CA . VAL A 1 278 ? 17.295 0.433 -22.800 1.00 91.50 278 VAL A CA 1
ATOM 2199 C C . VAL A 1 278 ? 17.569 0.919 -21.388 1.00 91.50 278 VAL A C 1
ATOM 2201 O O . VAL A 1 278 ? 17.362 2.087 -21.061 1.00 91.50 278 VAL A O 1
ATOM 2204 N N . GLU A 1 279 ? 18.031 0.002 -20.556 1.00 92.25 279 GLU A N 1
ATOM 2205 C CA . GLU A 1 279 ? 18.373 0.284 -19.176 1.00 92.25 279 GLU A CA 1
ATOM 2206 C C . GLU A 1 279 ? 19.825 0.772 -19.078 1.00 92.25 279 GLU A C 1
ATOM 2208 O O . GLU A 1 279 ? 20.753 0.128 -19.571 1.00 92.25 279 GLU A O 1
ATOM 2213 N N . ALA A 1 280 ? 20.042 1.908 -18.426 1.00 89.19 280 ALA A N 1
ATOM 2214 C CA . ALA A 1 280 ? 21.364 2.488 -18.220 1.00 89.19 280 ALA A CA 1
ATOM 2215 C C . ALA A 1 280 ? 22.011 2.017 -16.911 1.00 89.19 280 ALA A C 1
ATOM 2217 O O . ALA A 1 280 ? 23.242 2.018 -16.806 1.00 89.19 280 ALA A O 1
ATOM 2218 N N . GLN A 1 281 ? 21.219 1.631 -15.903 1.00 90.31 281 GLN A N 1
ATOM 2219 C CA . GLN A 1 281 ? 21.714 1.247 -14.580 1.00 90.31 281 GLN A CA 1
ATOM 2220 C C . GLN A 1 281 ? 20.974 0.032 -14.023 1.00 90.31 281 GLN A C 1
ATOM 2222 O O . GLN A 1 281 ? 19.982 -0.431 -14.545 1.00 90.31 281 GLN A O 1
ATOM 2227 N N . ARG A 1 282 ? 21.441 -0.554 -12.925 1.00 92.31 282 ARG A N 1
ATOM 2228 C CA . ARG A 1 282 ? 20.654 -1.628 -12.314 1.00 92.31 282 ARG A CA 1
ATO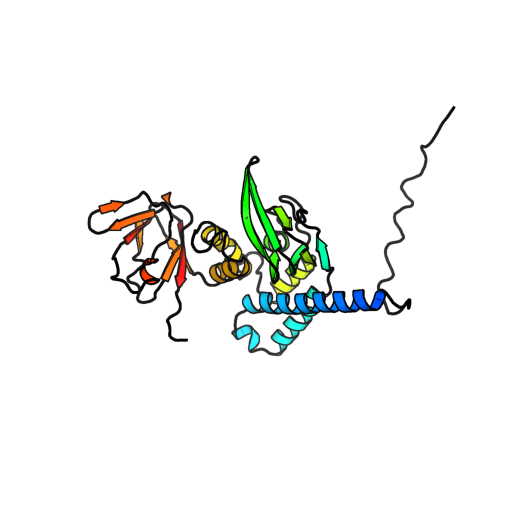M 2229 C C . ARG A 1 282 ? 19.397 -1.045 -11.669 1.00 92.31 282 ARG A C 1
ATOM 2231 O O . ARG A 1 282 ? 19.504 -0.216 -10.762 1.00 92.31 282 ARG A O 1
ATOM 2238 N N . THR A 1 283 ? 18.219 -1.522 -12.059 1.00 93.31 283 THR A N 1
ATOM 2239 C CA . THR A 1 283 ? 16.955 -1.060 -11.479 1.00 93.31 283 THR A CA 1
ATOM 2240 C C . THR A 1 283 ? 15.881 -2.148 -11.438 1.00 93.31 283 THR A C 1
ATOM 2242 O O . THR A 1 283 ? 16.120 -3.326 -11.702 1.00 93.31 283 THR A O 1
ATOM 2245 N N . THR A 1 284 ? 14.686 -1.781 -10.992 1.00 94.19 284 THR A N 1
ATOM 2246 C CA . THR A 1 284 ? 13.503 -2.640 -11.032 1.00 94.19 284 THR A CA 1
ATOM 2247 C C . THR A 1 284 ? 12.355 -1.838 -11.607 1.00 94.19 284 THR A C 1
ATOM 2249 O O . THR A 1 284 ? 12.067 -0.741 -11.123 1.00 94.19 284 THR A O 1
ATOM 2252 N N . VAL A 1 285 ? 11.694 -2.404 -12.613 1.00 94.75 285 VAL A N 1
ATOM 2253 C CA . VAL A 1 285 ? 10.439 -1.876 -13.148 1.00 94.75 285 VAL A CA 1
ATOM 2254 C C . VAL A 1 285 ? 9.277 -2.748 -12.689 1.00 94.75 285 VAL A C 1
ATOM 2256 O O . VAL A 1 285 ? 9.428 -3.948 -12.451 1.00 94.75 285 VAL A O 1
ATOM 2259 N N . LEU A 1 286 ? 8.105 -2.143 -12.543 1.00 95.19 286 LEU A N 1
ATOM 2260 C CA . LEU A 1 286 ? 6.866 -2.854 -12.257 1.00 95.19 286 LEU A CA 1
ATOM 2261 C C . LEU A 1 286 ? 6.103 -3.078 -13.553 1.00 95.19 286 LEU A C 1
ATOM 2263 O O . LEU A 1 286 ? 5.676 -2.110 -14.175 1.00 95.19 286 LEU A O 1
ATOM 2267 N N . LYS A 1 287 ? 5.904 -4.339 -13.931 1.00 93.38 287 LYS A N 1
ATOM 2268 C CA . LYS A 1 287 ? 5.013 -4.744 -15.019 1.00 93.38 287 LYS A CA 1
ATOM 2269 C C . LYS A 1 287 ? 3.596 -4.921 -14.473 1.00 93.38 287 LYS A C 1
ATOM 2271 O O . LYS A 1 287 ? 3.371 -5.724 -13.565 1.00 93.38 287 LYS A O 1
ATOM 2276 N N . ILE A 1 288 ? 2.649 -4.196 -15.046 1.00 91.75 288 ILE A N 1
ATOM 2277 C CA . ILE A 1 288 ? 1.215 -4.291 -14.781 1.00 91.75 288 ILE A CA 1
ATOM 2278 C C . ILE A 1 288 ? 0.574 -4.873 -16.032 1.00 91.75 288 ILE A C 1
ATOM 2280 O O . ILE A 1 288 ? 0.653 -4.271 -17.100 1.00 91.75 288 ILE A O 1
ATOM 2284 N N . GLU A 1 289 ? -0.044 -6.038 -15.902 1.00 88.62 289 GLU A N 1
ATOM 2285 C CA . GLU A 1 289 ? -0.786 -6.656 -16.998 1.00 88.62 289 GLU A CA 1
ATOM 2286 C C . GLU A 1 289 ? -2.168 -6.006 -17.079 1.00 88.62 289 GLU A C 1
ATOM 2288 O O . GLU A 1 289 ? -2.895 -5.929 -16.085 1.00 88.62 289 GLU A O 1
ATOM 2293 N N . LEU A 1 290 ? -2.502 -5.478 -18.254 1.00 80.38 290 LEU A N 1
ATOM 2294 C CA . LEU A 1 290 ? -3.837 -5.002 -18.570 1.00 80.38 290 LEU A CA 1
ATOM 2295 C C . LEU A 1 290 ? -4.647 -6.258 -18.888 1.00 80.38 290 LEU A C 1
ATOM 2297 O O . LEU A 1 290 ? -4.290 -7.022 -19.784 1.00 80.38 290 LEU A O 1
ATOM 2301 N N . GLY A 1 291 ? -5.672 -6.536 -18.079 1.00 68.19 291 GLY A N 1
ATOM 2302 C CA . GLY A 1 291 ? -6.509 -7.716 -18.283 1.00 68.19 291 GLY A CA 1
ATOM 2303 C C . GLY A 1 291 ? -7.026 -7.762 -19.720 1.00 68.19 291 GLY A C 1
ATOM 2304 O O . GLY A 1 291 ? -7.376 -6.729 -20.289 1.00 68.19 291 GLY A O 1
ATOM 2305 N N . SER A 1 292 ? -7.076 -8.951 -20.319 1.00 54.06 292 SER A N 1
ATOM 2306 C CA . SER A 1 292 ? -7.786 -9.129 -21.582 1.00 54.06 292 SER A CA 1
ATOM 2307 C C . SER A 1 292 ? -9.245 -8.701 -21.403 1.00 54.06 292 SER A C 1
ATOM 2309 O O . SER A 1 292 ? -9.837 -9.003 -20.372 1.00 54.06 292 SER A O 1
ATOM 2311 N N . ASN A 1 293 ? -9.862 -8.082 -22.418 1.00 43.72 293 ASN A N 1
ATOM 2312 C CA . ASN A 1 293 ? -11.321 -7.846 -22.509 1.00 43.72 293 ASN A CA 1
ATOM 2313 C C . ASN A 1 293 ? -12.159 -9.157 -22.550 1.00 43.72 293 ASN A C 1
ATOM 2315 O O . ASN A 1 293 ? -13.230 -9.218 -23.150 1.00 43.72 293 ASN A O 1
ATOM 2319 N N . LEU A 1 294 ? -11.645 -10.231 -21.962 1.00 33.44 294 LEU A N 1
ATOM 2320 C CA . LEU A 1 294 ? -12.205 -11.564 -21.856 1.00 33.44 294 LEU A CA 1
ATOM 2321 C C . LEU A 1 294 ? -12.060 -11.986 -20.390 1.00 33.44 294 LEU A C 1
ATOM 2323 O O . LEU A 1 294 ? -11.184 -12.787 -20.089 1.00 33.44 294 LEU A O 1
ATOM 2327 N N . ASP A 1 295 ? -12.809 -11.324 -19.505 1.00 33.19 295 ASP A N 1
ATOM 2328 C CA . ASP A 1 295 ? -13.445 -11.874 -18.292 1.00 33.19 295 ASP A CA 1
ATOM 2329 C C . ASP A 1 295 ? -14.293 -10.793 -17.593 1.00 33.19 295 ASP A C 1
ATOM 2331 O O . ASP A 1 295 ? -13.751 -9.723 -17.227 1.00 33.19 295 ASP A O 1
#

Secondary structure (DSSP, 8-state):
---------TTSSSSSSSS-----------SSHHHHHHHHHHHHHHHHHHHHHHHHHTS-HHHHT-HHHHHHHHHHHHHHHTS-EEEE-TT-EEE-TTS---EEEEEEESEEEEEEEETTEEEEEEEEETT-EESHHHHHHT----SEEEESS-EEEEEEEHHHHHHHHHHTTSS-TTS--HHHHHHHHHHHHHHSTTTSTTS-HHHHHHHHHHPEEEEE-TT-EE-SS-SSS-EEEE-S-GGGEEEEETTEEE---SS-EE-GGGGSSS-----EEEESSSEEEEEEEPPPS--

pLDDT: mean 82.88, std 20.23, range [26.08, 98.62]

Sequence (295 aa):
AHINREHLEEEATVLVGQVAFAGSARNLSGSQVGNQYATHDIYRQRAISFLRDYMSNLLEDSFFADSIRAEQLQAYIGILADNEIRLIQPQTPFLKKDEKSDFVCMLVSGSASVWTGENGSLSQVTVVGAGDLIGDIGALEFKPRNANVRSENYVHVLQIPAALFREVSILFGIYKPNGCGILQRIWKNRPIIQASKIFGQDVPFRLQNKVAQYATEVPLDAGDRFFPDNNGMESIYLGKSPEHFSIRFKDREVSDIIEPIFGENNLFPHEVMEYQVVEAQRTTVLKIELGSNLD